Protein AF-A0A2V6BEW3-F1 (afdb_monomer)

Mean predicted aligned error: 4.97 Å

Sequence (212 aa):
MRFLVGSNGGNATLINKGGTVSGAAGGVTVFDGGTEGVFTTSVANATLVARGGLNGGLGGVISFLGRTHTGGEARVKLFANGTMLIDEHHPPGVTVGSIEGDGIIVLGANNLTVGGNKMSTTFSGVIKDGPNGPGGSLTKVGNKMLTLTSANTYSGGTTIKRGALFIANTSGSATGPGPVLISNSALEGNGTIAGAVTVENGLIIPFDTEGS

Foldseek 3Di:
DEDEFQEELAQEEAEWAWAAEAAAHIAEYEYENDADDPTEYEPAAYEYEWEQYHHNTAIYEYEYAHEHYEPHLYEYEAEDQGEYEQQRYDPPAYEYNAYEYAYEYEHAQYEYEYNNNVDEYEYAHEYEYDPSHANYEYEYDYAHEYEQAYAYARAHEYEYAHHEYEYNHAPHASGHLYEYEYHHYEYYYDHDHNYHYDYPDYDYDYDDPPDD

Solvent-accessible surface area (backbone atoms only — not comparable to full-atom values): 9272 Å² total; per-residue (Å²): 90,77,42,48,60,61,38,69,41,45,77,40,77,48,76,18,48,26,7,75,39,63,74,31,68,29,35,48,38,38,43,31,19,44,90,82,76,96,42,51,20,28,32,32,52,13,39,40,34,16,29,34,33,36,72,67,15,34,23,1,33,40,36,40,33,34,32,48,42,40,22,45,41,12,38,39,37,24,28,57,66,1,28,40,39,31,32,68,37,40,80,82,29,42,36,29,3,36,58,29,42,46,10,36,38,30,23,0,57,18,36,42,33,33,19,64,51,68,52,68,35,53,30,52,24,39,43,25,40,29,97,69,32,69,44,8,25,41,34,37,34,37,73,31,39,42,34,29,49,24,57,22,60,16,53,17,38,29,37,32,56,23,25,34,43,33,29,59,8,75,90,36,23,32,52,7,65,17,42,34,41,30,33,62,18,38,40,34,50,77,33,38,68,65,25,61,78,46,75,81,38,64,46,76,48,82,64,76,79,89,84,123

Secondary structure (DSSP, 8-state):
-EE-TT-B-TT-EEEEPPPSSTTPPPPEEEEE--SSSS--EE-TT-EEEEPPPSTTPPPPEEEEEBS-EE-TT-EEEE-TT-EEE-TTBPTT-EEESEEEES-EEE-TT-EEEE-TTS--EEE-SEEE-BTTBS--EEEE-SSSEEEE-S--B--S-EEE-SSEEEE--SSSBTT-SS-EEEEEEEEEESSB--SPEEEEEEEEE----TT-

pLDDT: mean 91.61, std 10.93, range [43.69, 98.88]

Radius of gyration: 16.76 Å; Cα contacts (8 Å, |Δi|>4): 792; chains: 1; bounding box: 54×33×44 Å

Structure (mmCIF, N/CA/C/O backbone):
data_AF-A0A2V6BEW3-F1
#
_entry.id   AF-A0A2V6BEW3-F1
#
loop_
_atom_site.group_PDB
_atom_site.id
_atom_site.type_symbol
_atom_site.label_atom_id
_atom_site.label_alt_id
_atom_site.label_comp_id
_atom_site.label_asym_id
_atom_site.label_entity_id
_atom_site.label_seq_id
_atom_site.pdbx_PDB_ins_code
_atom_site.Cartn_x
_atom_site.Cartn_y
_atom_site.Cartn_z
_atom_site.occupancy
_atom_site.B_iso_or_equiv
_atom_site.auth_seq_id
_atom_site.auth_comp_id
_atom_site.auth_asym_id
_atom_site.auth_atom_id
_atom_site.pdbx_PDB_model_num
ATOM 1 N N . MET A 1 1 ? 12.205 2.496 -15.662 1.00 84.62 1 MET A N 1
ATOM 2 C CA . MET A 1 1 ? 12.357 3.940 -15.375 1.00 84.62 1 MET A CA 1
ATOM 3 C C . MET A 1 1 ? 12.831 4.102 -13.937 1.00 84.62 1 MET A C 1
ATOM 5 O O . MET A 1 1 ? 12.386 3.334 -13.095 1.00 84.62 1 MET A O 1
ATOM 9 N N . ARG A 1 2 ? 13.730 5.046 -13.639 1.00 85.19 2 ARG A N 1
ATOM 10 C CA . ARG A 1 2 ? 14.189 5.306 -12.264 1.00 85.19 2 ARG A CA 1
ATOM 11 C C . ARG A 1 2 ? 14.117 6.798 -11.966 1.00 85.19 2 ARG A C 1
ATOM 13 O O . ARG A 1 2 ? 14.663 7.597 -12.718 1.00 85.19 2 ARG A O 1
ATOM 20 N N . PHE A 1 3 ? 13.433 7.128 -10.884 1.00 78.56 3 PHE A N 1
ATOM 21 C CA . PHE A 1 3 ? 13.337 8.448 -10.284 1.00 78.56 3 PHE A CA 1
ATOM 22 C C . PHE A 1 3 ? 14.327 8.496 -9.120 1.00 78.56 3 PHE A C 1
ATOM 24 O O . PHE A 1 3 ? 14.252 7.667 -8.213 1.00 78.56 3 PHE A O 1
ATOM 31 N N . LEU A 1 4 ? 15.294 9.408 -9.204 1.00 79.06 4 LEU A N 1
ATOM 32 C CA . LEU A 1 4 ? 16.360 9.578 -8.215 1.00 79.06 4 LEU A CA 1
ATOM 33 C C . LEU A 1 4 ? 15.966 10.618 -7.158 1.00 79.06 4 LEU A C 1
ATOM 35 O O . LEU A 1 4 ? 14.954 11.309 -7.289 1.00 79.06 4 LEU A O 1
ATOM 39 N N . VAL A 1 5 ? 16.809 10.745 -6.141 1.00 69.44 5 VAL A N 1
ATOM 40 C CA . VAL A 1 5 ? 16.686 11.706 -5.043 1.00 69.44 5 VAL A CA 1
ATOM 41 C C . VAL A 1 5 ? 16.311 13.107 -5.547 1.00 69.44 5 VAL A C 1
ATOM 43 O O . VAL A 1 5 ? 16.959 13.654 -6.439 1.00 69.44 5 VAL A O 1
ATOM 46 N N . GLY A 1 6 ? 15.246 13.679 -4.976 1.00 60.16 6 GLY A N 1
ATOM 47 C CA . GLY A 1 6 ? 14.749 15.021 -5.309 1.00 60.16 6 GLY A CA 1
ATOM 48 C C . GLY A 1 6 ? 13.877 15.109 -6.569 1.00 60.16 6 GLY A C 1
ATOM 49 O O . GLY A 1 6 ? 13.435 16.200 -6.927 1.00 60.16 6 GLY A O 1
ATOM 50 N N . SER A 1 7 ? 13.595 13.989 -7.241 1.00 67.44 7 SER A N 1
ATOM 51 C CA . SER A 1 7 ? 12.668 13.964 -8.379 1.00 67.44 7 SER A CA 1
ATOM 52 C C . SER A 1 7 ? 11.200 13.872 -7.947 1.00 67.44 7 SER A C 1
ATOM 54 O O . SER A 1 7 ? 10.871 13.395 -6.855 1.00 67.44 7 SER A O 1
ATOM 56 N N . ASN A 1 8 ? 10.307 14.345 -8.826 1.00 71.44 8 ASN A N 1
ATOM 57 C CA . ASN A 1 8 ? 8.864 14.240 -8.646 1.00 71.44 8 ASN A CA 1
ATOM 58 C C . ASN A 1 8 ? 8.201 13.426 -9.771 1.00 71.44 8 ASN A C 1
ATOM 60 O O . ASN A 1 8 ? 8.587 13.510 -10.935 1.00 71.44 8 ASN A O 1
ATOM 64 N N . GLY A 1 9 ? 7.183 12.637 -9.422 1.00 66.81 9 GLY A N 1
ATOM 65 C CA . GLY A 1 9 ? 6.297 11.989 -10.398 1.00 66.81 9 GLY A CA 1
ATOM 66 C C . GLY A 1 9 ? 5.308 12.965 -11.052 1.00 66.81 9 GLY A C 1
ATOM 67 O O . GLY A 1 9 ? 4.656 12.623 -12.039 1.00 66.81 9 GLY A O 1
ATOM 68 N N . GLY A 1 10 ? 5.186 14.182 -10.509 1.00 82.75 10 GLY A N 1
ATOM 69 C CA . GLY A 1 10 ? 4.245 15.205 -10.962 1.00 82.75 10 GLY A CA 1
ATOM 70 C C . GLY A 1 10 ? 2.804 14.688 -11.025 1.00 82.75 10 GLY A C 1
ATOM 71 O O . GLY A 1 10 ? 2.336 14.001 -10.121 1.00 82.75 10 GLY A O 1
ATOM 72 N N . ASN A 1 11 ? 2.112 15.001 -12.121 1.00 86.88 11 ASN A N 1
ATOM 73 C CA . ASN A 1 11 ? 0.786 14.460 -12.451 1.00 86.88 11 ASN A CA 1
ATOM 74 C C . ASN A 1 11 ? 0.880 13.351 -13.521 1.00 86.88 11 ASN A C 1
ATOM 76 O O . ASN A 1 11 ? -0.056 13.144 -14.294 1.00 86.88 11 ASN A O 1
ATOM 80 N N . ALA A 1 12 ? 2.038 12.693 -13.650 1.00 89.56 12 ALA A N 1
ATOM 81 C CA . ALA A 1 12 ? 2.281 11.745 -14.731 1.00 89.56 12 ALA A CA 1
ATOM 82 C C . ALA A 1 12 ? 1.428 10.477 -14.593 1.00 89.56 12 ALA A C 1
ATOM 84 O O . ALA A 1 12 ? 1.019 10.082 -13.503 1.00 89.56 12 ALA A O 1
ATOM 85 N N . THR A 1 13 ? 1.212 9.789 -15.714 1.00 94.00 13 THR A N 1
ATOM 86 C CA . THR A 1 13 ? 0.726 8.405 -15.712 1.00 94.00 13 THR A CA 1
ATOM 87 C C . THR A 1 13 ? 1.875 7.482 -16.090 1.00 94.00 13 THR A C 1
ATOM 89 O O . THR A 1 13 ? 2.391 7.553 -17.204 1.00 94.00 13 THR A O 1
ATOM 92 N N . LEU A 1 14 ? 2.278 6.615 -15.165 1.00 93.50 14 LEU A N 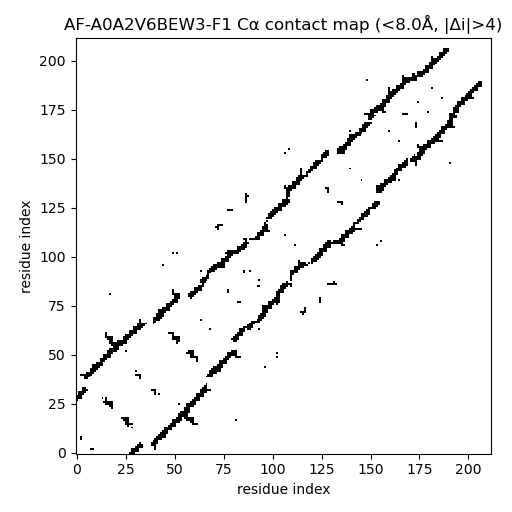1
ATOM 93 C CA . LEU A 1 14 ? 3.390 5.683 -15.332 1.00 93.50 14 LEU A CA 1
ATOM 94 C C . LEU A 1 14 ? 2.839 4.261 -15.403 1.00 93.50 14 LEU A C 1
ATOM 96 O O . LEU A 1 14 ? 2.236 3.784 -14.445 1.00 93.50 14 LEU A O 1
ATOM 100 N N . ILE A 1 15 ? 3.032 3.588 -16.540 1.00 96.81 15 ILE A N 1
ATOM 101 C CA . ILE A 1 15 ? 2.486 2.248 -16.786 1.00 96.81 15 ILE A CA 1
ATOM 102 C C . ILE A 1 15 ? 3.616 1.242 -16.970 1.00 96.81 15 ILE A C 1
ATOM 104 O O . ILE A 1 15 ? 4.298 1.226 -17.993 1.00 96.81 15 ILE A O 1
ATOM 108 N N . ASN A 1 16 ? 3.725 0.332 -16.012 1.00 97.62 16 ASN A N 1
ATOM 109 C CA . ASN A 1 16 ? 4.572 -0.843 -16.073 1.00 97.62 16 ASN A CA 1
ATOM 110 C C . ASN A 1 16 ? 3.766 -2.017 -16.624 1.00 97.62 16 ASN A C 1
ATOM 112 O O . ASN A 1 16 ? 2.881 -2.556 -15.958 1.00 97.62 16 ASN A O 1
ATOM 116 N N . LYS A 1 17 ? 4.043 -2.388 -17.876 1.00 97.62 17 LYS A N 1
ATOM 117 C CA . LYS A 1 17 ? 3.445 -3.566 -18.519 1.00 97.62 17 LYS A CA 1
ATOM 118 C C . LYS A 1 17 ? 4.073 -4.841 -17.955 1.00 97.62 17 LYS A C 1
ATOM 120 O O . LYS A 1 17 ? 5.266 -4.837 -17.684 1.00 97.62 17 LYS A O 1
ATOM 125 N N . GLY A 1 18 ? 3.309 -5.918 -17.817 1.00 97.38 18 GLY A N 1
ATOM 126 C CA . GLY A 1 18 ? 3.898 -7.232 -17.573 1.00 97.38 18 GLY A CA 1
ATOM 127 C C . GLY A 1 18 ? 4.576 -7.799 -18.824 1.00 97.38 18 GLY A C 1
ATOM 128 O O . GLY A 1 18 ? 4.340 -7.326 -19.941 1.00 97.38 18 GLY A O 1
ATOM 129 N N . GLY A 1 19 ? 5.417 -8.813 -18.632 1.00 97.56 19 GLY A N 1
ATOM 130 C CA . GLY A 1 19 ? 5.998 -9.601 -19.714 1.00 97.56 19 GLY A CA 1
ATOM 131 C C . GLY A 1 19 ? 4.914 -10.355 -20.486 1.00 97.56 19 GLY A C 1
ATOM 132 O O . GLY A 1 19 ? 3.904 -10.761 -19.915 1.00 97.56 19 GLY A O 1
ATOM 133 N N . THR A 1 20 ? 5.091 -10.523 -21.795 1.00 96.88 20 THR A N 1
ATOM 134 C CA . THR A 1 20 ? 4.058 -11.087 -22.688 1.00 96.88 20 THR A CA 1
ATOM 135 C C . THR A 1 20 ? 4.237 -12.574 -23.000 1.00 96.88 20 THR A C 1
ATOM 137 O O . THR A 1 20 ? 3.343 -13.191 -23.588 1.00 96.88 20 THR A O 1
ATOM 140 N N . VAL A 1 21 ? 5.381 -13.145 -22.620 1.00 95.25 21 VAL A N 1
ATOM 141 C CA . VAL A 1 21 ? 5.748 -14.552 -22.818 1.00 95.25 21 VAL A CA 1
ATOM 142 C C . VAL A 1 21 ? 6.320 -15.132 -21.528 1.00 95.25 21 VAL A C 1
ATOM 144 O O . VAL A 1 21 ? 6.745 -14.386 -20.642 1.00 95.25 21 VAL A O 1
ATOM 147 N N . SER A 1 22 ? 6.354 -16.459 -21.437 1.00 96.44 22 SER A N 1
ATOM 148 C CA . SER A 1 22 ? 6.833 -17.177 -20.254 1.00 96.44 22 SER A CA 1
ATOM 149 C C . SER A 1 22 ? 8.231 -16.720 -19.843 1.00 96.44 22 SER A C 1
ATOM 151 O O . SER A 1 22 ? 9.155 -16.721 -20.655 1.00 96.44 22 SER A O 1
ATOM 153 N N . GLY A 1 23 ? 8.378 -16.315 -18.580 1.00 93.00 23 GLY A N 1
ATOM 154 C CA . GLY A 1 23 ? 9.651 -15.855 -18.019 1.00 93.00 23 GLY A CA 1
ATOM 155 C C . GLY A 1 23 ? 10.096 -14.454 -18.455 1.00 93.00 23 GLY A C 1
ATOM 156 O O . GLY A 1 23 ? 11.108 -13.969 -17.953 1.00 93.00 23 GLY A O 1
ATOM 157 N N . ALA A 1 24 ? 9.361 -13.766 -19.338 1.00 96.81 24 ALA A N 1
ATOM 158 C CA . ALA A 1 24 ? 9.690 -12.388 -19.687 1.00 96.81 24 ALA A CA 1
ATOM 159 C C . ALA A 1 24 ? 9.481 -11.454 -18.490 1.00 96.81 24 ALA A C 1
ATOM 161 O O . ALA A 1 24 ? 8.462 -11.521 -17.796 1.00 96.81 24 ALA A O 1
ATOM 162 N N . ALA A 1 25 ? 10.434 -10.545 -18.287 1.00 96.12 25 ALA A N 1
ATOM 163 C CA . ALA A 1 25 ? 10.331 -9.508 -17.273 1.00 96.12 25 ALA A CA 1
ATOM 164 C C . ALA A 1 25 ? 9.223 -8.496 -17.611 1.00 96.12 25 ALA A C 1
ATOM 166 O O . ALA A 1 25 ? 8.992 -8.164 -18.777 1.00 96.12 25 ALA A O 1
ATOM 167 N N . GLY A 1 26 ? 8.562 -7.982 -16.573 1.00 97.12 26 GLY A N 1
ATOM 168 C CA . GLY A 1 26 ? 7.715 -6.801 -16.679 1.00 97.12 26 GLY A CA 1
ATOM 169 C C . GLY A 1 26 ? 8.531 -5.508 -16.650 1.00 97.12 26 GLY A C 1
ATOM 170 O O . GLY A 1 26 ? 9.702 -5.477 -16.272 1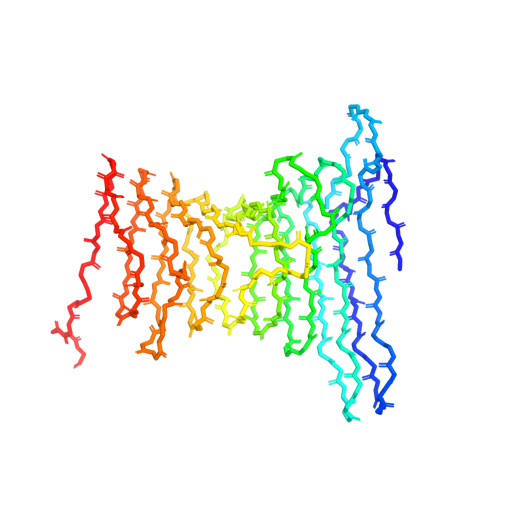.00 97.12 26 GLY A O 1
ATOM 171 N N . GLY A 1 27 ? 7.893 -4.409 -17.037 1.00 97.56 27 GLY A N 1
ATOM 172 C CA . GLY A 1 27 ? 8.428 -3.067 -16.864 1.00 97.56 27 GLY A CA 1
ATOM 173 C C . GLY A 1 27 ? 8.584 -2.729 -15.385 1.00 97.56 27 GLY A C 1
ATOM 174 O O . GLY A 1 27 ? 7.763 -3.118 -14.556 1.00 97.56 27 GLY A O 1
ATOM 175 N N . VAL A 1 28 ? 9.630 -1.976 -15.060 1.00 96.69 28 VAL A N 1
ATOM 176 C CA . VAL A 1 28 ? 9.933 -1.579 -13.685 1.00 96.69 28 VAL A CA 1
ATOM 177 C C . VAL A 1 28 ? 10.037 -0.063 -13.601 1.00 96.69 28 VAL A C 1
ATOM 179 O O . VAL A 1 28 ? 10.769 0.562 -14.379 1.00 96.69 28 VAL A O 1
ATOM 182 N N . THR A 1 29 ? 9.347 0.518 -12.624 1.00 93.44 29 THR A N 1
ATOM 183 C CA . THR A 1 29 ? 9.564 1.897 -12.178 1.00 93.44 29 THR A CA 1
ATOM 184 C C . THR A 1 29 ? 10.083 1.872 -10.757 1.00 93.44 29 THR A C 1
ATOM 186 O O . THR A 1 29 ? 9.471 1.256 -9.892 1.00 93.44 29 THR A O 1
ATOM 189 N N . VAL A 1 30 ? 11.193 2.564 -10.531 1.00 91.25 30 VAL A N 1
ATOM 190 C CA . VAL A 1 30 ? 11.836 2.687 -9.226 1.00 91.25 30 VAL A CA 1
ATOM 191 C C . VAL A 1 30 ? 11.765 4.135 -8.763 1.00 91.25 30 VAL A C 1
ATOM 193 O O . VAL A 1 30 ? 12.168 5.028 -9.509 1.00 91.25 30 VAL A O 1
ATOM 196 N N . PHE A 1 31 ? 11.305 4.345 -7.535 1.00 87.75 31 PHE A N 1
ATOM 197 C CA . PHE A 1 31 ? 11.438 5.585 -6.781 1.00 87.75 31 PHE A CA 1
ATOM 198 C C . PHE A 1 31 ? 12.483 5.364 -5.692 1.00 87.75 31 PHE A C 1
ATOM 200 O O . PHE A 1 31 ? 12.264 4.607 -4.747 1.00 87.75 31 PHE A O 1
ATOM 207 N N . ASP A 1 32 ? 13.638 5.999 -5.858 1.00 86.25 32 ASP A N 1
ATOM 208 C CA . ASP A 1 32 ? 14.791 5.840 -4.980 1.00 86.25 32 ASP A CA 1
ATOM 209 C C . ASP A 1 32 ? 15.004 7.112 -4.159 1.00 86.25 32 ASP A C 1
ATOM 211 O O . ASP A 1 32 ? 15.184 8.200 -4.711 1.00 86.25 32 ASP A O 1
ATOM 215 N N . GLY A 1 33 ? 14.926 6.970 -2.838 1.00 76.81 33 GLY A N 1
ATOM 216 C CA . GLY A 1 33 ? 15.108 8.051 -1.873 1.00 76.81 33 GLY A CA 1
ATOM 217 C C . GLY A 1 33 ? 16.547 8.185 -1.370 1.00 76.81 33 GLY A C 1
ATOM 218 O O . GLY A 1 33 ? 16.843 9.065 -0.569 1.00 76.81 33 GLY A O 1
ATOM 219 N N . GLY A 1 34 ? 17.460 7.341 -1.858 1.00 76.62 34 GLY A N 1
ATOM 220 C CA . GLY A 1 34 ? 18.872 7.359 -1.509 1.00 76.62 34 GLY A CA 1
ATOM 221 C C . GLY A 1 34 ? 19.159 6.842 -0.101 1.00 76.62 34 GLY A C 1
ATOM 222 O O . GLY A 1 34 ? 18.303 6.261 0.575 1.00 76.62 34 GLY A O 1
ATOM 223 N N . THR A 1 35 ? 20.413 7.026 0.319 1.00 70.25 35 THR A N 1
ATOM 224 C CA . THR A 1 35 ? 20.936 6.480 1.571 1.00 70.25 35 THR A CA 1
ATOM 225 C C . THR A 1 35 ? 20.899 7.467 2.733 1.00 70.25 35 THR A C 1
ATOM 227 O O . THR A 1 35 ? 20.603 6.980 3.811 1.00 70.25 35 THR A O 1
ATOM 230 N N . GLU A 1 36 ? 21.084 8.788 2.566 1.00 61.25 36 GLU A N 1
ATOM 231 C CA . GLU A 1 36 ? 20.909 9.823 3.620 1.00 61.25 36 GLU A CA 1
ATOM 232 C C . GLU A 1 36 ? 20.676 11.243 3.038 1.00 61.25 36 GLU A C 1
ATOM 234 O O . GLU A 1 36 ? 21.244 11.579 1.999 1.00 61.25 36 GLU A O 1
ATOM 239 N N . GLY A 1 37 ? 19.869 12.091 3.707 1.00 57.59 37 GLY A N 1
ATOM 240 C CA . GLY A 1 37 ? 19.652 13.514 3.362 1.00 57.59 37 GLY A CA 1
ATOM 241 C C . GLY A 1 37 ? 18.182 13.990 3.356 1.00 57.59 37 GLY A C 1
ATOM 242 O O . GLY A 1 37 ? 17.260 13.187 3.305 1.00 57.59 37 GLY A O 1
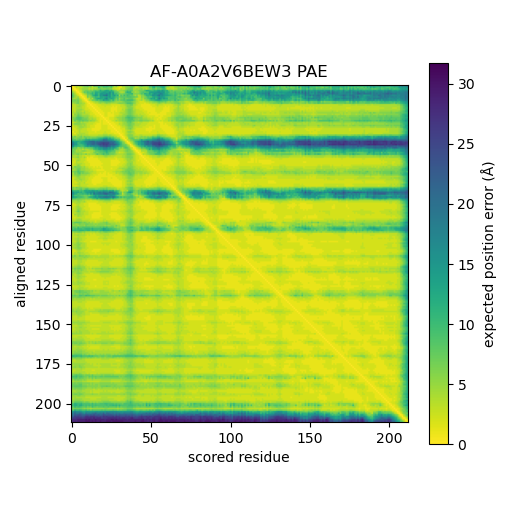ATOM 243 N N . VAL A 1 38 ? 17.956 15.316 3.392 1.00 56.41 38 VAL A N 1
ATOM 244 C CA . VAL A 1 38 ? 16.630 16.006 3.451 1.00 56.41 38 VAL A CA 1
ATOM 245 C C . VAL A 1 38 ? 15.896 16.023 2.091 1.00 56.41 38 VAL A C 1
ATOM 247 O O . VAL A 1 38 ? 14.920 16.742 1.894 1.00 56.41 38 VAL A O 1
ATOM 250 N N . PHE A 1 39 ? 16.352 15.249 1.108 1.00 58.59 39 PHE A N 1
ATOM 251 C CA . PHE A 1 39 ? 15.740 15.227 -0.217 1.00 58.59 39 PHE A CA 1
ATOM 252 C C . PHE A 1 39 ? 14.792 14.036 -0.340 1.00 58.59 39 PHE A C 1
ATOM 254 O O . PHE A 1 39 ? 15.212 12.905 -0.554 1.00 58.59 39 PHE A O 1
ATOM 261 N N . THR A 1 40 ? 13.494 14.304 -0.223 1.00 65.00 40 THR A N 1
ATOM 262 C CA . THR A 1 40 ? 12.454 13.293 -0.437 1.00 65.00 40 THR A CA 1
ATOM 263 C C . THR A 1 40 ? 12.209 13.092 -1.928 1.00 65.00 40 THR A C 1
ATOM 265 O O . THR A 1 40 ? 12.001 14.071 -2.650 1.00 65.00 40 THR A O 1
ATOM 268 N N . THR A 1 41 ? 12.135 11.847 -2.389 1.00 74.31 41 THR A N 1
ATOM 269 C CA . THR A 1 41 ? 11.548 11.547 -3.701 1.00 74.31 41 THR A CA 1
ATOM 270 C C . THR A 1 41 ? 10.029 11.517 -3.532 1.00 74.31 41 THR A C 1
ATOM 272 O O . THR A 1 41 ? 9.508 10.854 -2.630 1.00 74.31 41 THR A O 1
ATOM 275 N N . SER A 1 42 ? 9.302 12.289 -4.348 1.00 81.25 42 SER A N 1
ATOM 276 C CA . SER A 1 42 ? 7.840 12.355 -4.259 1.00 81.25 42 SER A CA 1
ATOM 277 C C . SER A 1 42 ? 7.175 11.797 -5.503 1.00 81.25 42 SER A C 1
ATOM 279 O O . SER A 1 42 ? 7.513 12.169 -6.621 1.00 81.25 42 SER A O 1
ATOM 281 N N . VAL A 1 43 ? 6.154 10.961 -5.338 1.00 81.38 43 VAL A N 1
ATOM 282 C CA . VAL A 1 43 ? 5.317 10.549 -6.479 1.00 81.38 43 VAL A CA 1
ATOM 283 C C . VAL A 1 43 ? 4.202 11.570 -6.766 1.00 81.38 43 VAL A C 1
ATOM 285 O O . VAL A 1 43 ? 3.477 11.437 -7.750 1.00 81.38 43 VAL A O 1
ATOM 288 N N . ALA A 1 44 ? 4.114 12.636 -5.958 1.00 86.31 44 ALA A N 1
ATOM 289 C CA . ALA A 1 44 ? 3.174 13.745 -6.104 1.00 86.31 44 ALA A CA 1
ATOM 290 C C . ALA A 1 44 ? 1.729 13.262 -6.336 1.00 86.31 44 ALA A C 1
ATOM 292 O O . ALA A 1 44 ? 1.179 12.609 -5.458 1.00 86.31 44 ALA A O 1
ATOM 293 N N . ASN A 1 45 ? 1.111 13.556 -7.483 1.00 90.12 45 ASN A N 1
ATOM 294 C CA . ASN A 1 45 ? -0.265 13.148 -7.801 1.00 90.12 45 ASN A CA 1
ATOM 295 C C . ASN A 1 45 ? -0.309 12.124 -8.946 1.00 90.12 45 ASN A C 1
ATOM 297 O O . ASN A 1 45 ? -1.323 11.991 -9.634 1.00 90.12 45 ASN A O 1
ATOM 301 N N . ALA A 1 46 ? 0.805 11.441 -9.214 1.00 92.75 46 ALA A N 1
ATOM 302 C CA . ALA A 1 46 ? 0.908 10.555 -10.360 1.00 92.75 46 ALA A CA 1
ATOM 303 C C . ALA A 1 46 ? -0.078 9.381 -10.265 1.00 92.75 46 ALA A C 1
ATOM 305 O O . ALA A 1 46 ? -0.418 8.893 -9.185 1.00 92.75 46 ALA A O 1
ATOM 306 N N . THR A 1 47 ? -0.494 8.871 -11.420 1.00 95.56 47 THR A N 1
ATOM 307 C CA . THR A 1 47 ? -1.155 7.567 -11.509 1.00 95.56 47 THR A CA 1
ATOM 308 C C . THR A 1 47 ? -0.111 6.513 -11.845 1.00 95.56 47 THR A C 1
ATOM 310 O O . THR A 1 47 ? 0.468 6.525 -12.932 1.00 95.56 47 THR A O 1
ATOM 313 N N . LEU A 1 48 ? 0.130 5.589 -10.919 1.00 96.44 48 LEU A N 1
ATOM 314 C CA . LEU A 1 48 ? 1.057 4.479 -11.102 1.00 96.44 48 LEU A CA 1
ATOM 315 C C . LEU A 1 48 ? 0.274 3.213 -11.421 1.00 96.44 48 LEU A C 1
ATOM 317 O O . LEU A 1 48 ? -0.619 2.833 -10.670 1.00 96.44 48 LEU A O 1
ATOM 321 N N . VAL A 1 49 ? 0.614 2.544 -12.517 1.00 98.44 49 VAL A N 1
ATOM 322 C CA . VAL A 1 49 ? -0.059 1.320 -12.952 1.00 98.44 49 VAL A CA 1
ATOM 323 C C . VAL A 1 49 ? 0.956 0.202 -13.120 1.00 98.44 49 VAL A C 1
ATOM 325 O O . VAL A 1 49 ? 1.841 0.302 -13.966 1.00 98.44 49 VAL A O 1
ATOM 328 N N . ALA A 1 50 ? 0.790 -0.892 -12.382 1.00 98.62 50 ALA A N 1
ATOM 329 C CA . ALA A 1 50 ? 1.511 -2.141 -12.605 1.00 98.62 50 ALA A CA 1
ATOM 330 C C . ALA A 1 50 ? 0.541 -3.200 -13.133 1.00 98.62 50 ALA A C 1
ATOM 332 O O . ALA A 1 50 ? -0.403 -3.591 -12.448 1.00 98.62 50 ALA A O 1
ATOM 333 N N . ARG A 1 51 ? 0.751 -3.645 -14.372 1.00 98.56 51 ARG A N 1
ATOM 334 C CA . ARG A 1 51 ? -0.083 -4.667 -15.015 1.00 98.56 51 ARG A CA 1
ATOM 335 C C . ARG A 1 51 ? 0.516 -6.051 -14.830 1.00 98.56 51 ARG A C 1
ATOM 337 O O . ARG A 1 51 ? 1.736 -6.191 -14.871 1.00 98.56 51 ARG A O 1
ATOM 344 N N . GLY A 1 52 ? -0.336 -7.061 -14.729 1.00 98.12 52 GLY A N 1
ATOM 345 C CA . GLY A 1 52 ? 0.108 -8.445 -14.770 1.00 98.12 52 GLY A CA 1
ATOM 346 C C . GLY A 1 52 ? 0.748 -8.822 -16.107 1.00 98.12 52 GLY A C 1
ATOM 347 O O . GLY A 1 52 ? 0.508 -8.181 -17.136 1.00 98.12 52 GLY A O 1
ATOM 348 N N . GLY A 1 53 ? 1.590 -9.849 -16.069 1.00 97.56 53 GLY A N 1
ATOM 349 C CA . GLY A 1 53 ? 2.132 -10.509 -17.248 1.00 97.56 53 GLY A CA 1
ATOM 350 C C . GLY A 1 53 ? 1.124 -11.461 -17.887 1.00 97.56 53 GLY A C 1
ATOM 351 O O . GLY A 1 53 ? 0.121 -11.842 -17.285 1.00 97.56 53 GLY A O 1
ATOM 352 N N . LEU A 1 54 ? 1.403 -11.839 -19.129 1.00 96.69 54 LEU A N 1
ATOM 353 C CA . LEU A 1 54 ? 0.632 -12.804 -19.910 1.00 96.69 54 LEU A CA 1
ATOM 354 C C . LEU A 1 54 ? 1.481 -14.051 -20.156 1.00 96.69 54 LEU A C 1
ATOM 356 O O . LEU A 1 54 ? 2.706 -13.966 -20.213 1.00 96.69 54 LEU A O 1
ATOM 360 N N . ASN A 1 55 ? 0.833 -15.204 -20.337 1.00 95.31 55 ASN A N 1
ATOM 361 C CA . ASN A 1 55 ? 1.486 -16.457 -20.743 1.00 95.31 55 ASN A CA 1
ATOM 362 C C . ASN A 1 55 ? 2.679 -16.866 -19.855 1.00 95.31 55 ASN A C 1
ATOM 364 O O . ASN A 1 55 ? 3.699 -17.323 -20.363 1.00 95.31 55 ASN A O 1
ATOM 368 N N . GLY A 1 56 ? 2.578 -16.661 -18.537 1.00 93.81 56 GLY A N 1
ATOM 369 C CA . GLY A 1 56 ? 3.665 -16.943 -17.589 1.00 93.81 56 GLY A CA 1
ATOM 370 C C . GLY A 1 56 ? 4.733 -15.844 -17.485 1.00 93.81 56 GLY A C 1
ATOM 371 O O . GLY A 1 56 ? 5.781 -16.066 -16.882 1.00 93.81 56 GLY A O 1
ATOM 372 N N . GLY A 1 57 ? 4.504 -14.671 -18.077 1.00 97.44 57 GLY A N 1
ATOM 373 C CA . GLY A 1 57 ? 5.347 -13.492 -17.890 1.00 97.44 57 GLY A CA 1
ATOM 374 C C . GLY A 1 57 ? 5.211 -12.878 -16.493 1.00 97.44 57 GLY A C 1
ATOM 375 O O . GLY A 1 57 ? 4.167 -12.973 -15.837 1.00 97.44 57 GLY A O 1
ATOM 376 N N . LEU A 1 58 ? 6.268 -12.205 -16.042 1.00 97.94 58 LEU A N 1
ATOM 377 C CA . LEU A 1 58 ? 6.270 -11.470 -14.778 1.00 97.94 58 LEU A CA 1
ATOM 378 C C . LEU A 1 58 ? 5.416 -10.200 -14.885 1.00 97.94 58 LEU A C 1
ATOM 380 O O . LEU A 1 58 ? 5.322 -9.584 -15.948 1.00 97.94 58 LEU A O 1
ATOM 384 N N . GLY A 1 59 ? 4.801 -9.788 -13.778 1.00 98.19 59 GLY A N 1
ATOM 385 C CA . GLY A 1 59 ? 4.071 -8.526 -13.710 1.00 98.19 59 GLY A CA 1
ATOM 386 C C . GLY A 1 59 ? 4.995 -7.310 -13.772 1.00 98.19 59 GLY A C 1
ATOM 387 O O . GLY A 1 59 ? 6.195 -7.393 -13.514 1.00 98.19 59 GLY A O 1
ATOM 388 N N . GLY A 1 60 ? 4.423 -6.159 -14.111 1.00 98.44 60 GLY A N 1
ATOM 389 C CA . GLY A 1 60 ? 5.087 -4.876 -13.932 1.00 98.44 60 GLY A CA 1
ATOM 390 C C . GLY A 1 60 ? 5.341 -4.592 -12.450 1.00 98.44 60 GLY A C 1
ATOM 391 O O . GLY A 1 60 ? 4.590 -5.052 -11.589 1.00 98.44 60 GLY A O 1
ATOM 392 N N . VAL A 1 61 ? 6.383 -3.818 -12.152 1.00 98.12 61 VAL A N 1
ATOM 393 C CA . VAL A 1 61 ? 6.814 -3.541 -10.775 1.00 98.12 61 VAL A CA 1
ATOM 394 C C . VAL A 1 61 ? 6.920 -2.045 -10.524 1.00 98.12 61 VAL A C 1
ATOM 396 O O . VAL A 1 61 ? 7.558 -1.320 -11.285 1.00 98.12 61 VAL A O 1
ATOM 399 N N . ILE A 1 62 ? 6.314 -1.577 -9.439 1.00 96.12 62 ILE A N 1
ATOM 400 C CA . ILE A 1 62 ? 6.550 -0.253 -8.858 1.00 96.12 62 ILE A CA 1
ATOM 401 C C . ILE A 1 62 ? 7.346 -0.471 -7.574 1.00 96.12 62 ILE A C 1
ATOM 403 O O . ILE A 1 62 ? 6.844 -1.101 -6.651 1.00 96.12 62 ILE A O 1
ATOM 407 N N . SER A 1 63 ? 8.571 0.033 -7.502 1.00 93.44 63 SER A N 1
ATOM 408 C CA . SER A 1 63 ? 9.445 -0.143 -6.341 1.00 93.44 63 SER A CA 1
ATOM 409 C C . SER A 1 63 ? 9.709 1.188 -5.651 1.00 93.44 63 SER A C 1
ATOM 411 O O . SER A 1 63 ? 10.002 2.186 -6.311 1.00 93.44 63 SER A O 1
ATOM 413 N N . PHE A 1 64 ? 9.614 1.175 -4.327 1.00 91.06 64 PHE A N 1
ATOM 414 C CA . PHE A 1 64 ? 10.053 2.237 -3.434 1.00 91.06 64 PHE A CA 1
ATOM 415 C C . PHE A 1 64 ? 11.233 1.717 -2.621 1.00 91.06 64 PHE A C 1
ATOM 417 O O . PHE A 1 64 ? 11.083 0.747 -1.882 1.00 91.06 64 PHE A O 1
ATOM 424 N N . LEU A 1 65 ? 12.395 2.357 -2.750 1.00 86.50 65 LEU A N 1
ATOM 425 C CA . LEU A 1 65 ? 13.628 1.917 -2.092 1.00 86.50 65 LEU A CA 1
ATOM 426 C C . LEU A 1 65 ? 14.414 3.084 -1.489 1.00 86.50 65 LEU A C 1
ATOM 428 O O . LEU A 1 65 ? 14.197 4.243 -1.851 1.00 86.50 65 LEU A O 1
ATOM 432 N N . GLY A 1 66 ? 15.301 2.786 -0.539 1.00 82.81 66 GLY A N 1
ATOM 433 C CA . GLY A 1 66 ? 16.047 3.808 0.204 1.00 82.81 66 GLY A CA 1
ATOM 434 C C . GLY A 1 66 ? 15.238 4.399 1.363 1.00 82.81 66 GLY A C 1
ATOM 435 O O . GLY A 1 66 ? 14.525 3.664 2.047 1.00 82.81 66 GLY A O 1
ATOM 436 N N . ARG A 1 67 ? 15.373 5.707 1.610 1.00 74.38 67 ARG A N 1
ATOM 437 C CA . ARG A 1 67 ? 14.718 6.436 2.716 1.00 74.38 67 ARG A CA 1
ATOM 438 C C . ARG A 1 67 ? 13.716 7.489 2.226 1.00 74.38 67 ARG A C 1
ATOM 440 O O . ARG A 1 67 ? 13.907 8.098 1.185 1.00 74.38 67 ARG A O 1
ATOM 447 N N . THR A 1 68 ? 12.697 7.771 3.041 1.00 62.69 68 THR A N 1
ATOM 448 C CA . THR A 1 68 ? 11.775 8.923 2.920 1.00 62.69 68 THR A CA 1
ATOM 449 C C . THR A 1 68 ? 11.081 9.091 1.560 1.00 62.69 68 THR A C 1
ATOM 451 O O . THR A 1 68 ? 11.487 9.905 0.729 1.00 62.69 68 THR A O 1
ATOM 454 N N . HIS A 1 69 ? 9.941 8.412 1.391 1.00 69.81 69 HIS A N 1
ATOM 455 C CA . HIS A 1 69 ? 9.024 8.640 0.268 1.00 69.81 69 HIS A CA 1
ATOM 456 C C . HIS A 1 69 ? 7.695 9.219 0.721 1.00 69.81 69 HIS A C 1
ATOM 458 O O . HIS A 1 69 ? 6.978 8.632 1.537 1.00 69.81 69 HIS A O 1
ATOM 464 N N . THR A 1 70 ? 7.301 10.322 0.089 1.00 69.25 70 THR A N 1
ATOM 465 C CA . THR A 1 70 ? 5.889 10.690 0.028 1.00 69.25 70 THR A CA 1
ATOM 466 C C . THR A 1 70 ? 5.401 10.369 -1.373 1.00 69.25 70 THR A C 1
ATOM 468 O O . THR A 1 70 ? 5.678 11.060 -2.346 1.00 69.25 70 THR A O 1
ATOM 471 N N . GLY A 1 71 ? 4.600 9.327 -1.513 1.00 63.69 71 GLY A N 1
ATOM 472 C CA . GLY A 1 71 ? 3.788 9.145 -2.710 1.00 63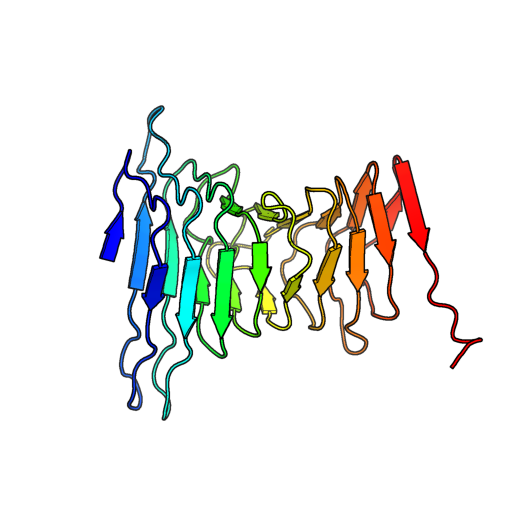.69 71 GLY A CA 1
ATOM 473 C C . GLY A 1 71 ? 2.781 10.275 -2.916 1.00 63.69 71 GLY A C 1
ATOM 474 O O . GLY A 1 71 ? 2.076 10.246 -3.910 1.00 63.69 71 GLY A O 1
ATOM 475 N N . GLY A 1 72 ? 2.709 11.262 -2.013 1.00 82.56 72 GLY A N 1
ATOM 476 C CA . GLY A 1 72 ? 1.788 12.386 -2.099 1.00 82.56 72 GLY A CA 1
ATOM 477 C C . GLY A 1 72 ? 0.348 11.890 -2.154 1.00 82.56 72 GLY A C 1
ATOM 478 O O . GLY A 1 72 ? -0.065 11.050 -1.353 1.00 82.56 72 GLY A O 1
ATOM 479 N N . GLU A 1 73 ? -0.391 12.383 -3.139 1.00 89.88 73 GLU A N 1
ATOM 480 C CA . GLU A 1 73 ? -1.747 11.956 -3.472 1.00 89.88 73 GLU A CA 1
ATOM 481 C C . GLU A 1 73 ? -1.778 10.921 -4.620 1.00 89.88 73 GLU A C 1
ATOM 483 O O . GLU A 1 73 ? -2.838 10.666 -5.198 1.00 89.88 73 GLU A O 1
ATOM 488 N N . ALA A 1 74 ? -0.646 10.276 -4.938 1.00 94.31 74 ALA A N 1
ATOM 489 C CA . ALA A 1 74 ? -0.556 9.323 -6.040 1.00 94.31 74 ALA A CA 1
ATOM 490 C C . ALA A 1 74 ? -1.580 8.186 -5.934 1.00 94.31 74 ALA A C 1
ATOM 492 O O . ALA A 1 74 ? -1.835 7.622 -4.865 1.00 94.31 74 ALA A O 1
ATOM 493 N N . ARG A 1 75 ? -2.133 7.819 -7.088 1.00 96.62 75 ARG A N 1
ATOM 494 C CA . ARG A 1 75 ? -3.089 6.725 -7.244 1.00 96.62 75 ARG A CA 1
ATOM 495 C C . ARG A 1 75 ? -2.360 5.499 -7.775 1.00 96.62 75 ARG A C 1
ATOM 497 O O . ARG A 1 75 ? -1.894 5.505 -8.913 1.00 96.62 75 ARG A O 1
ATOM 504 N N . VAL A 1 76 ? -2.273 4.447 -6.968 1.00 98.06 76 VAL A N 1
ATOM 505 C CA . VAL A 1 76 ? -1.600 3.195 -7.332 1.00 98.06 76 VAL A CA 1
ATOM 506 C C . VAL A 1 76 ? -2.625 2.152 -7.764 1.00 98.06 76 VAL A C 1
ATOM 508 O O . VAL A 1 76 ? -3.556 1.845 -7.023 1.00 98.06 76 VAL A O 1
ATOM 511 N N . LYS A 1 77 ? -2.439 1.598 -8.963 1.00 98.69 77 LYS A N 1
ATOM 512 C CA . LYS A 1 77 ? -3.295 0.576 -9.573 1.00 98.69 77 LYS A CA 1
ATOM 513 C C . LYS A 1 77 ? -2.478 -0.671 -9.866 1.00 98.69 77 LYS A C 1
ATOM 515 O O . LYS A 1 77 ? -1.568 -0.624 -10.697 1.00 98.69 77 LYS A O 1
ATOM 520 N N . LEU A 1 78 ? -2.801 -1.775 -9.211 1.00 98.81 78 LEU A N 1
ATOM 521 C CA . LEU A 1 78 ? -2.067 -3.032 -9.351 1.00 98.81 78 LEU A CA 1
ATOM 522 C C . LEU A 1 78 ? -3.005 -4.097 -9.898 1.00 98.81 78 LEU A C 1
ATOM 524 O O . LEU A 1 78 ? -4.133 -4.203 -9.425 1.00 98.81 78 LEU A O 1
ATOM 528 N N . PHE A 1 79 ? -2.543 -4.868 -10.882 1.00 98.69 79 PHE A N 1
ATOM 529 C CA . PHE A 1 79 ? -3.373 -5.872 -11.542 1.00 98.69 79 PHE A CA 1
ATOM 530 C C . PHE A 1 79 ? -2.698 -7.237 -11.620 1.00 98.69 79 PHE A C 1
ATOM 532 O O . PHE A 1 79 ? -1.555 -7.312 -12.076 1.00 98.69 79 PHE A O 1
ATOM 539 N N . ALA A 1 80 ? -3.416 -8.304 -11.268 1.00 98.44 80 ALA A N 1
ATOM 540 C CA . ALA A 1 80 ? -2.933 -9.690 -11.287 1.00 98.44 80 ALA A CA 1
ATOM 541 C C . ALA A 1 80 ? -1.554 -9.859 -10.601 1.00 98.44 80 ALA A C 1
ATOM 543 O O . ALA A 1 80 ? -1.400 -9.530 -9.434 1.00 98.44 80 ALA A O 1
ATOM 544 N N . ASN A 1 81 ? -0.509 -10.343 -11.286 1.00 98.12 81 ASN A N 1
ATOM 545 C CA . ASN A 1 81 ? 0.840 -10.431 -10.695 1.00 98.12 81 ASN A CA 1
ATOM 546 C C . ASN A 1 81 ? 1.646 -9.110 -10.761 1.00 98.12 81 ASN A C 1
ATOM 548 O O . ASN A 1 81 ? 2.844 -9.099 -10.470 1.00 98.12 81 ASN A O 1
ATOM 552 N N . GLY A 1 82 ? 1.018 -7.991 -11.139 1.00 98.69 82 GLY A N 1
ATOM 553 C CA . GLY A 1 82 ? 1.591 -6.648 -11.039 1.00 98.69 82 GLY A CA 1
ATOM 554 C C . GLY A 1 82 ? 1.805 -6.247 -9.578 1.00 98.69 82 GLY A C 1
ATOM 555 O O . GLY A 1 82 ? 0.916 -6.418 -8.744 1.00 98.69 82 GLY A O 1
ATOM 556 N N . THR A 1 83 ? 2.992 -5.728 -9.266 1.00 98.62 83 THR A N 1
ATOM 557 C CA . THR A 1 83 ? 3.475 -5.636 -7.882 1.00 98.62 83 THR A CA 1
ATOM 558 C C . THR A 1 83 ? 3.913 -4.222 -7.502 1.00 98.62 83 THR A C 1
ATOM 560 O O . THR A 1 83 ? 4.592 -3.543 -8.273 1.00 98.62 83 THR A O 1
ATOM 563 N N . MET A 1 84 ? 3.566 -3.795 -6.287 1.00 97.62 84 MET A N 1
ATOM 564 C CA . MET A 1 84 ? 4.220 -2.697 -5.575 1.00 97.62 84 MET A CA 1
ATOM 565 C C . MET A 1 84 ? 5.141 -3.271 -4.495 1.00 97.62 84 MET A C 1
ATOM 567 O O . MET A 1 84 ? 4.713 -4.095 -3.689 1.00 97.62 84 MET A O 1
ATOM 571 N N . LEU A 1 85 ? 6.394 -2.829 -4.478 1.00 95.44 85 LEU A N 1
ATOM 572 C CA . LEU A 1 85 ? 7.451 -3.346 -3.618 1.00 95.44 85 LEU A CA 1
ATOM 573 C C . LEU A 1 85 ? 7.993 -2.229 -2.717 1.00 95.44 85 LEU A C 1
ATOM 575 O O . LEU A 1 85 ? 8.410 -1.181 -3.211 1.00 95.44 85 LEU A O 1
ATOM 579 N N . ILE A 1 86 ? 7.936 -2.459 -1.405 1.00 92.56 86 ILE A N 1
ATOM 580 C CA . ILE A 1 86 ? 8.348 -1.540 -0.329 1.00 92.56 86 ILE A CA 1
ATOM 581 C C . ILE A 1 86 ? 9.324 -2.243 0.638 1.00 92.56 86 ILE A C 1
ATOM 583 O O . ILE A 1 86 ? 9.833 -1.636 1.569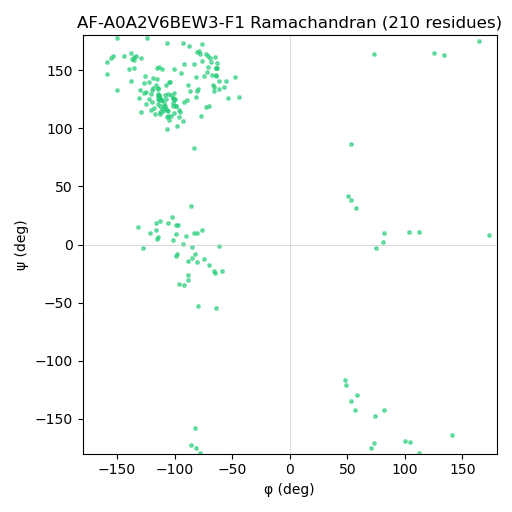 1.00 92.56 86 ILE A O 1
ATOM 587 N N . ASP A 1 87 ? 9.617 -3.526 0.445 1.00 89.75 87 ASP A N 1
ATOM 588 C CA . ASP A 1 87 ? 10.421 -4.341 1.364 1.00 89.75 87 ASP A CA 1
ATOM 589 C C . ASP A 1 87 ? 11.887 -3.899 1.505 1.00 89.75 87 ASP A C 1
ATOM 591 O O . ASP A 1 87 ? 12.498 -4.176 2.532 1.00 89.75 87 ASP A O 1
ATOM 595 N N . GLU A 1 88 ? 12.453 -3.211 0.516 1.00 86.88 88 GLU A N 1
ATOM 596 C CA . GLU A 1 88 ? 13.791 -2.593 0.571 1.00 86.88 88 GLU A CA 1
ATOM 597 C C . GLU A 1 88 ? 13.776 -1.138 1.088 1.00 86.88 88 GLU A C 1
ATOM 599 O O . GLU A 1 88 ? 14.789 -0.429 1.058 1.00 86.88 88 GLU A O 1
ATOM 604 N N . HIS A 1 89 ? 12.626 -0.655 1.558 1.00 86.06 89 HIS A N 1
ATOM 605 C CA . HIS A 1 89 ? 12.508 0.676 2.134 1.00 86.06 89 HIS A CA 1
ATOM 606 C C . HIS A 1 89 ? 12.969 0.700 3.600 1.00 86.06 89 HIS A C 1
ATOM 608 O O . HIS A 1 89 ? 12.742 -0.239 4.362 1.00 86.06 89 HIS A O 1
ATOM 614 N N . HIS A 1 90 ? 13.605 1.798 4.005 1.00 82.31 90 HIS A N 1
ATOM 615 C CA . HIS A 1 90 ? 13.989 2.066 5.391 1.00 82.31 90 HIS A CA 1
ATOM 616 C C . HIS A 1 90 ? 12.888 2.863 6.117 1.00 82.31 90 HIS A C 1
ATOM 618 O O . HIS A 1 90 ? 12.155 3.607 5.473 1.00 82.31 90 HIS A O 1
ATOM 624 N N . PRO A 1 91 ? 12.776 2.806 7.456 1.00 77.81 91 PRO A N 1
ATOM 625 C CA . PRO A 1 91 ? 11.769 3.568 8.203 1.00 77.81 91 PRO A CA 1
ATOM 626 C C . PRO A 1 91 ? 11.681 5.055 7.789 1.00 77.81 91 PRO A C 1
ATOM 628 O O . PRO A 1 91 ? 12.713 5.661 7.485 1.00 77.81 91 PRO A O 1
ATOM 631 N N . PRO A 1 92 ? 10.476 5.668 7.780 1.00 77.50 92 PRO A N 1
ATOM 632 C CA . PRO A 1 92 ? 9.246 5.238 8.469 1.00 77.50 92 PRO A CA 1
ATOM 633 C C . PRO A 1 92 ? 8.208 4.475 7.611 1.00 77.50 92 PRO A C 1
ATOM 635 O O . PRO A 1 92 ? 7.086 4.259 8.069 1.00 77.50 92 PRO A O 1
ATOM 638 N N . GLY A 1 93 ? 8.542 4.082 6.380 1.00 88.56 93 GLY A N 1
ATOM 639 C CA . GLY A 1 93 ? 7.595 3.491 5.422 1.00 88.56 93 GLY A CA 1
ATOM 640 C C . GLY A 1 93 ? 7.169 4.455 4.306 1.00 88.56 93 GLY A C 1
ATOM 641 O O . GLY A 1 93 ? 7.744 5.532 4.149 1.00 88.56 93 GLY A O 1
ATOM 642 N N . VAL A 1 94 ? 6.167 4.068 3.514 1.00 91.75 94 VAL A N 1
ATOM 643 C CA . VAL A 1 94 ? 5.736 4.790 2.301 1.00 91.75 94 VAL A CA 1
ATOM 644 C C . VAL A 1 94 ? 4.309 5.298 2.471 1.00 91.75 94 VAL A C 1
ATOM 646 O O . VAL A 1 94 ? 3.433 4.578 2.940 1.00 91.75 94 VAL A O 1
ATOM 649 N N . THR A 1 95 ? 4.046 6.536 2.056 1.00 92.44 95 THR A N 1
ATOM 650 C CA . THR A 1 95 ? 2.676 7.075 1.948 1.00 92.44 95 THR A CA 1
ATOM 651 C C . THR A 1 95 ? 2.250 7.126 0.489 1.00 92.44 95 THR A C 1
ATOM 653 O O . THR A 1 95 ? 3.057 7.525 -0.332 1.00 92.44 95 THR A O 1
ATOM 656 N N . VAL A 1 96 ? 1.008 6.791 0.146 1.00 94.56 96 VAL A N 1
ATOM 657 C CA . VAL A 1 96 ? 0.407 7.037 -1.178 1.00 94.56 96 VAL A CA 1
ATOM 658 C C . VAL A 1 96 ? -1.007 7.602 -1.026 1.00 94.56 96 VAL A C 1
ATOM 660 O O . VAL A 1 96 ? -1.647 7.464 0.020 1.00 94.56 96 VAL A O 1
ATOM 663 N N . GLY A 1 97 ? -1.525 8.227 -2.082 1.00 96.06 97 GLY A N 1
ATOM 664 C CA . GLY A 1 97 ? -2.879 8.768 -2.101 1.00 96.06 97 GLY A CA 1
ATOM 665 C C . GLY A 1 97 ? -3.938 7.682 -1.975 1.00 96.06 97 GLY A C 1
ATOM 666 O O . GLY A 1 97 ? -4.758 7.740 -1.065 1.00 96.06 97 GLY A O 1
ATOM 667 N N . SER A 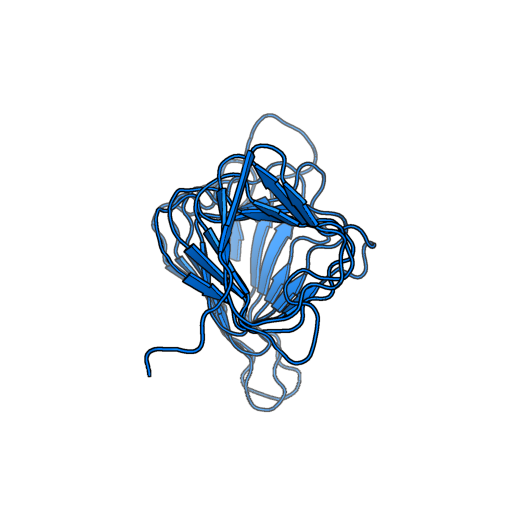1 98 ? -3.901 6.672 -2.842 1.00 97.88 98 SER A N 1
ATOM 668 C CA . SER A 1 98 ? -4.815 5.525 -2.792 1.00 97.88 98 SER A CA 1
ATOM 669 C C . SER A 1 98 ? -4.222 4.281 -3.447 1.00 97.88 98 SER A C 1
ATOM 671 O O . SER A 1 98 ? -3.331 4.382 -4.292 1.00 97.88 98 SER A O 1
ATOM 673 N N . ILE A 1 99 ? -4.779 3.119 -3.104 1.00 98.62 99 ILE A N 1
ATOM 674 C CA . ILE A 1 99 ? -4.475 1.821 -3.715 1.00 98.62 99 ILE A CA 1
ATOM 675 C C . ILE A 1 99 ? -5.761 1.210 -4.274 1.00 98.62 99 ILE A C 1
ATOM 677 O O . ILE A 1 99 ? -6.813 1.318 -3.652 1.00 98.62 99 ILE A O 1
ATOM 681 N N . GLU A 1 100 ? -5.697 0.585 -5.444 1.00 98.75 100 GLU A N 1
ATOM 682 C CA . GLU A 1 100 ? -6.831 -0.131 -6.037 1.00 98.75 100 GLU A CA 1
ATOM 683 C C . GLU A 1 100 ? -6.373 -1.250 -6.983 1.00 98.75 100 GLU A C 1
ATOM 685 O O . GLU A 1 100 ? -5.235 -1.260 -7.464 1.00 98.75 100 GLU A O 1
ATOM 690 N N . GLY A 1 101 ? -7.294 -2.168 -7.276 1.00 98.75 101 GLY A N 1
ATOM 691 C CA . GLY A 1 101 ? -7.060 -3.324 -8.142 1.00 98.75 101 GLY A CA 1
ATOM 692 C C . GLY A 1 101 ? -6.807 -4.617 -7.366 1.00 98.75 101 GLY A C 1
ATOM 693 O O . GLY A 1 101 ? -7.042 -4.683 -6.161 1.00 98.75 101 GLY A O 1
ATOM 694 N N . ASP A 1 102 ? -6.371 -5.651 -8.078 1.00 98.69 102 ASP A N 1
ATOM 695 C CA . ASP A 1 102 ? -6.248 -7.040 -7.616 1.00 98.69 102 ASP A CA 1
ATOM 696 C C . ASP A 1 102 ? -4.793 -7.549 -7.599 1.00 98.69 102 ASP A C 1
ATOM 698 O O . ASP A 1 102 ? -4.541 -8.751 -7.588 1.00 98.69 102 ASP A O 1
ATOM 702 N N . GLY A 1 103 ? -3.826 -6.626 -7.613 1.00 98.75 103 GLY A N 1
ATOM 703 C CA . GLY A 1 103 ? -2.399 -6.944 -7.637 1.00 98.75 103 GLY A CA 1
ATOM 704 C C . GLY A 1 103 ? -1.763 -7.279 -6.284 1.00 98.75 103 GLY A C 1
ATOM 705 O O . GLY A 1 103 ? -2.423 -7.666 -5.323 1.00 98.75 103 GLY A O 1
ATOM 706 N N . ILE A 1 104 ? -0.441 -7.119 -6.193 1.00 98.75 104 ILE A N 1
ATOM 707 C CA . ILE A 1 104 ? 0.341 -7.532 -5.017 1.00 98.75 104 ILE A CA 1
ATOM 708 C C . ILE A 1 104 ? 1.050 -6.331 -4.392 1.00 98.75 104 ILE A C 1
ATOM 710 O O . ILE A 1 104 ? 1.727 -5.578 -5.088 1.00 98.75 104 ILE A O 1
ATOM 714 N N . ILE A 1 105 ? 0.960 -6.185 -3.070 1.00 98.69 105 ILE A N 1
ATOM 715 C CA . ILE A 1 105 ? 1.772 -5.240 -2.293 1.00 98.69 105 ILE A CA 1
ATOM 716 C C . ILE A 1 105 ? 2.692 -6.032 -1.363 1.00 98.69 105 ILE A C 1
ATOM 718 O O . ILE A 1 105 ? 2.226 -6.848 -0.568 1.00 98.69 105 ILE A O 1
ATOM 722 N N . VAL A 1 106 ? 3.996 -5.778 -1.454 1.00 98.19 106 VAL A N 1
ATOM 723 C CA . VAL A 1 106 ? 5.029 -6.407 -0.621 1.00 98.19 106 VAL A CA 1
ATOM 724 C C . VAL A 1 106 ? 5.641 -5.353 0.296 1.00 98.19 106 VAL A C 1
ATOM 726 O O . VAL A 1 106 ? 6.270 -4.412 -0.186 1.00 98.19 106 VAL A O 1
ATOM 729 N N . LEU A 1 107 ? 5.433 -5.493 1.606 1.00 96.31 107 LEU A N 1
ATOM 730 C CA . LEU A 1 107 ? 5.794 -4.478 2.599 1.00 96.31 107 LEU A CA 1
ATOM 731 C C . LEU A 1 107 ? 7.194 -4.661 3.199 1.00 96.31 107 LEU A C 1
ATOM 733 O O . LEU A 1 107 ? 7.847 -3.674 3.529 1.00 96.31 107 LEU A O 1
ATOM 737 N N . GLY A 1 108 ? 7.647 -5.904 3.390 1.00 93.50 108 GLY A N 1
ATOM 738 C CA . GLY A 1 108 ? 8.728 -6.174 4.350 1.00 93.50 108 GLY A CA 1
ATOM 739 C C . GLY A 1 108 ? 8.346 -5.656 5.741 1.00 93.50 108 GLY A C 1
ATOM 740 O O . GLY A 1 108 ? 7.173 -5.672 6.095 1.00 93.50 108 GLY A O 1
ATOM 741 N N . ALA A 1 109 ? 9.302 -5.105 6.486 1.00 93.56 109 ALA A N 1
ATOM 742 C CA . ALA A 1 109 ? 9.069 -4.495 7.800 1.00 93.56 109 ALA A CA 1
ATOM 743 C C . ALA A 1 109 ? 8.636 -3.008 7.732 1.00 93.56 109 ALA A C 1
ATOM 745 O O . ALA A 1 109 ? 9.009 -2.209 8.593 1.00 93.56 109 ALA A O 1
ATOM 746 N N . ASN A 1 110 ? 7.892 -2.598 6.695 1.00 94.06 110 ASN A N 1
ATOM 747 C CA . ASN A 1 110 ? 7.504 -1.199 6.472 1.00 94.06 110 ASN A CA 1
ATOM 748 C C . ASN A 1 110 ? 6.006 -0.939 6.668 1.00 94.06 110 ASN A C 1
ATOM 750 O O . ASN A 1 110 ? 5.155 -1.782 6.390 1.00 94.06 110 ASN A O 1
ATOM 754 N N . ASN A 1 111 ? 5.677 0.291 7.070 1.00 95.50 111 ASN A N 1
ATOM 755 C CA . ASN A 1 111 ? 4.301 0.780 7.080 1.00 95.50 111 ASN A CA 1
ATOM 756 C C . ASN A 1 111 ? 3.918 1.375 5.714 1.00 95.50 111 ASN A C 1
ATOM 758 O O . ASN A 1 111 ? 4.633 2.222 5.173 1.00 95.50 111 ASN A O 1
ATOM 762 N N . LEU A 1 112 ? 2.757 0.991 5.189 1.00 96.88 112 LEU A N 1
ATOM 763 C CA . LEU A 1 112 ? 2.113 1.639 4.051 1.00 96.88 112 LEU A CA 1
ATOM 764 C C . LEU A 1 112 ? 0.983 2.543 4.552 1.00 96.88 112 LEU A C 1
ATOM 766 O O . LEU A 1 112 ? 0.022 2.076 5.154 1.00 96.88 112 LEU A O 1
ATOM 770 N N . THR A 1 113 ? 1.068 3.843 4.280 1.00 96.88 113 THR A N 1
ATOM 771 C CA . THR A 1 113 ? -0.006 4.801 4.578 1.00 96.88 113 THR A CA 1
ATOM 772 C C . THR A 1 113 ? -0.813 5.118 3.322 1.00 96.88 113 THR A C 1
ATOM 774 O O . THR A 1 113 ? -0.231 5.465 2.298 1.00 96.88 113 THR A O 1
ATOM 777 N N . VAL A 1 114 ? -2.146 5.035 3.390 1.00 97.44 114 VAL A N 1
ATOM 778 C CA . VAL A 1 114 ? -3.050 5.233 2.238 1.00 97.44 114 VAL A CA 1
ATOM 779 C C . VAL A 1 114 ? -4.252 6.114 2.574 1.00 97.44 114 VAL A C 1
ATOM 781 O O . VAL A 1 114 ? -4.738 6.110 3.704 1.00 97.44 114 VAL A O 1
ATOM 784 N N . GLY A 1 115 ? -4.787 6.822 1.579 1.00 96.81 115 GLY A N 1
ATOM 785 C CA . GLY A 1 115 ? -6.047 7.575 1.657 1.00 96.81 115 GLY A CA 1
ATOM 786 C C . GLY A 1 115 ? -5.901 9.101 1.588 1.00 96.81 115 GLY A C 1
ATOM 787 O O . GLY A 1 115 ? -6.869 9.821 1.837 1.00 96.81 115 GLY A O 1
ATOM 788 N N . GLY A 1 116 ? -4.712 9.612 1.252 1.00 94.31 116 GLY A N 1
ATOM 789 C CA . GLY A 1 116 ? -4.429 11.050 1.171 1.00 94.31 116 GLY A CA 1
ATOM 790 C C . GLY A 1 116 ? -5.188 11.806 0.071 1.00 94.31 116 GLY A C 1
ATOM 791 O O . GLY A 1 116 ? -5.408 13.001 0.216 1.00 94.31 116 GLY A O 1
ATOM 792 N N . ASN A 1 117 ? -5.659 11.127 -0.982 1.00 94.44 117 ASN A N 1
ATOM 793 C CA . ASN A 1 117 ? -6.197 11.766 -2.196 1.00 94.44 117 ASN A CA 1
ATOM 794 C C . ASN A 1 117 ? -7.733 11.869 -2.261 1.00 94.44 117 ASN A C 1
ATOM 796 O O . ASN A 1 117 ? -8.302 12.086 -3.330 1.00 94.44 117 ASN A O 1
ATOM 800 N N . LYS A 1 118 ? -8.427 11.703 -1.125 1.00 95.31 118 LYS A N 1
ATOM 801 C CA . LYS A 1 118 ? -9.893 11.863 -1.014 1.00 95.31 118 LYS A CA 1
ATOM 802 C C . LYS A 1 118 ? -10.694 10.952 -1.961 1.00 95.31 118 LYS A C 1
ATOM 804 O O . LYS A 1 118 ? -11.804 11.313 -2.362 1.00 95.31 118 LYS A O 1
ATOM 809 N N . MET A 1 119 ? -10.180 9.761 -2.271 1.00 97.12 119 MET A N 1
ATOM 810 C CA . MET A 1 119 ? -10.878 8.748 -3.067 1.00 97.12 119 MET A CA 1
ATOM 811 C C . MET A 1 119 ? -11.333 7.570 -2.207 1.00 97.12 119 MET A C 1
ATOM 813 O O . MET A 1 119 ? -10.573 7.077 -1.374 1.00 97.12 119 MET A O 1
ATOM 817 N N . SER A 1 120 ? -12.564 7.100 -2.432 1.00 98.50 120 SER A N 1
ATOM 818 C CA . SER A 1 120 ? -12.958 5.769 -1.963 1.00 98.50 120 SER A CA 1
ATOM 819 C C . SER A 1 120 ? -12.428 4.732 -2.947 1.00 98.50 120 SER A C 1
ATOM 821 O O . SER A 1 120 ? -12.580 4.913 -4.156 1.00 98.50 120 SER A O 1
ATOM 823 N N . THR A 1 121 ? -11.783 3.680 -2.450 1.00 98.69 121 THR A N 1
ATOM 824 C CA . THR A 1 121 ? -11.124 2.673 -3.298 1.00 98.69 121 THR A CA 1
ATOM 825 C C . THR A 1 121 ? -11.327 1.267 -2.766 1.00 98.69 121 THR A C 1
ATOM 827 O O . THR A 1 121 ? -11.452 1.069 -1.560 1.00 98.69 121 THR A O 1
ATOM 830 N N . THR A 1 122 ? -11.326 0.300 -3.682 1.00 98.75 122 THR A N 1
ATOM 831 C CA . THR A 1 122 ? -11.345 -1.128 -3.368 1.00 98.75 122 THR A CA 1
ATOM 832 C C . THR A 1 122 ? -10.021 -1.745 -3.787 1.00 98.75 122 THR A C 1
ATOM 834 O O . THR A 1 122 ? -9.611 -1.622 -4.946 1.00 98.75 122 THR A O 1
ATOM 837 N N . PHE A 1 123 ? -9.372 -2.427 -2.850 1.00 98.88 123 PHE A N 1
ATOM 838 C CA . PHE A 1 123 ? -8.212 -3.260 -3.114 1.00 98.88 123 PHE A CA 1
ATOM 839 C C . PHE A 1 123 ? -8.586 -4.724 -2.872 1.00 98.88 123 PHE A C 1
ATOM 841 O O . PHE A 1 123 ? -8.868 -5.146 -1.749 1.00 98.88 123 PHE A O 1
ATOM 848 N N . SER A 1 124 ? -8.606 -5.481 -3.962 1.00 98.62 124 SER A N 1
ATOM 849 C CA . SER A 1 124 ? -8.903 -6.915 -4.002 1.00 98.62 124 SER A CA 1
ATOM 850 C C . SER A 1 124 ? -7.639 -7.761 -4.126 1.00 98.62 124 SER A C 1
ATOM 852 O O . SER A 1 124 ? -7.708 -8.978 -4.261 1.00 98.62 124 SER A O 1
ATOM 854 N N . GLY A 1 125 ? -6.476 -7.117 -4.100 1.00 98.62 125 GLY A N 1
ATOM 855 C CA . GLY A 1 125 ? -5.182 -7.770 -4.124 1.00 98.62 125 GLY A CA 1
ATOM 856 C C . GLY A 1 125 ? -4.744 -8.287 -2.758 1.00 98.62 125 GLY A C 1
ATOM 857 O O . GLY A 1 125 ? -5.470 -8.179 -1.770 1.00 98.62 125 GLY A O 1
ATOM 858 N N . VAL A 1 126 ? -3.518 -8.804 -2.699 1.00 98.50 126 VAL A N 1
ATOM 859 C CA . VAL A 1 126 ? -2.901 -9.281 -1.452 1.00 98.50 126 VAL A CA 1
ATOM 860 C C . VAL A 1 126 ? -1.804 -8.324 -1.006 1.00 98.50 126 VAL A C 1
ATOM 862 O O . VAL A 1 126 ? -0.890 -7.995 -1.765 1.00 98.50 126 VAL A O 1
ATOM 865 N N . ILE A 1 127 ? -1.878 -7.917 0.255 1.00 98.81 127 ILE A N 1
ATOM 866 C CA . ILE A 1 127 ? -0.847 -7.196 0.992 1.00 98.81 127 ILE A CA 1
ATOM 867 C C . ILE A 1 127 ? -0.141 -8.204 1.896 1.00 98.81 127 ILE A C 1
ATOM 869 O O . ILE A 1 127 ? -0.784 -8.909 2.679 1.00 98.81 127 ILE A O 1
ATOM 873 N N . LYS A 1 128 ? 1.182 -8.280 1.791 1.00 98.50 128 LYS A N 1
ATOM 874 C CA . LYS A 1 128 ? 1.989 -9.261 2.517 1.00 98.50 128 LYS A CA 1
ATOM 875 C C . LYS A 1 128 ? 3.329 -8.693 2.952 1.00 98.50 128 LYS A C 1
ATOM 877 O O . LYS A 1 128 ? 3.810 -7.705 2.394 1.00 98.50 128 LYS A O 1
ATOM 882 N N . ASP A 1 129 ? 3.952 -9.370 3.906 1.00 97.50 129 ASP A N 1
ATOM 883 C CA . ASP A 1 129 ? 5.362 -9.156 4.200 1.00 97.50 129 ASP A CA 1
ATOM 884 C C . ASP A 1 129 ? 6.239 -9.566 3.008 1.00 97.50 129 ASP A C 1
ATOM 886 O O . ASP A 1 129 ? 5.823 -10.284 2.089 1.00 97.50 129 ASP A O 1
ATOM 890 N N . GLY A 1 130 ? 7.465 -9.060 3.021 1.00 93.88 130 GLY A N 1
ATOM 891 C CA . GLY A 1 130 ? 8.483 -9.351 2.022 1.00 93.88 130 GLY A CA 1
ATOM 892 C C . GLY A 1 130 ? 9.573 -10.274 2.560 1.00 93.88 130 GLY A C 1
ATOM 893 O O . GLY A 1 130 ? 9.626 -10.543 3.760 1.00 93.88 130 GLY A O 1
ATOM 894 N N . PRO A 1 131 ? 10.487 -10.727 1.690 1.00 92.56 131 PRO A N 1
ATOM 895 C CA . PRO A 1 131 ? 11.654 -11.513 2.093 1.00 92.56 131 PRO A CA 1
ATOM 896 C C . PRO A 1 131 ? 12.561 -10.782 3.099 1.00 92.56 131 PRO A C 1
ATOM 898 O O . PRO A 1 131 ? 13.262 -11.437 3.864 1.00 92.56 131 PRO A O 1
ATOM 901 N N . ASN A 1 132 ? 12.510 -9.446 3.147 1.00 89.44 132 ASN A N 1
ATOM 902 C CA . ASN A 1 132 ? 13.322 -8.621 4.050 1.00 89.44 132 ASN A CA 1
ATOM 903 C C . ASN A 1 132 ? 12.776 -8.524 5.487 1.00 89.44 132 ASN A C 1
ATOM 905 O O . ASN A 1 132 ? 13.276 -7.733 6.283 1.00 89.44 132 ASN A O 1
ATOM 909 N N . GLY A 1 133 ? 11.768 -9.325 5.832 1.00 89.44 133 GLY A N 1
ATOM 910 C CA . GLY A 1 133 ? 11.341 -9.537 7.210 1.00 89.44 133 GLY A CA 1
ATOM 911 C C . GLY A 1 133 ? 9.859 -9.255 7.465 1.00 89.44 133 GLY A C 1
ATOM 912 O O . GLY A 1 133 ? 9.185 -8.631 6.639 1.00 89.44 133 GLY A O 1
ATOM 913 N N . PRO A 1 134 ? 9.354 -9.735 8.616 1.00 95.31 134 PRO A N 1
ATOM 914 C CA . PRO A 1 134 ? 7.984 -9.508 9.055 1.00 95.31 134 PRO A CA 1
ATOM 915 C C . PRO A 1 134 ? 7.792 -8.084 9.593 1.00 95.31 134 PRO A C 1
ATOM 917 O O . PRO A 1 134 ? 8.750 -7.347 9.825 1.00 95.31 134 PRO A O 1
ATOM 920 N N . GLY A 1 135 ? 6.543 -7.726 9.879 1.00 95.69 135 GLY A N 1
ATOM 921 C CA . GLY A 1 135 ? 6.182 -6.473 10.547 1.00 95.69 135 GLY A CA 1
ATOM 922 C C . GLY A 1 135 ? 5.612 -5.410 9.614 1.00 95.69 135 GLY A C 1
ATOM 923 O O . GLY A 1 135 ? 5.431 -4.266 10.038 1.00 95.69 135 GLY A O 1
ATOM 924 N N . GLY A 1 136 ? 5.296 -5.773 8.370 1.00 97.50 136 GLY A N 1
ATOM 925 C CA . GLY A 1 136 ? 4.595 -4.901 7.444 1.00 97.50 136 GLY A CA 1
ATOM 926 C C . GLY A 1 136 ? 3.272 -4.449 8.043 1.00 97.50 136 GLY A C 1
ATOM 927 O O . GLY A 1 136 ? 2.553 -5.245 8.639 1.00 97.50 136 GLY A O 1
ATOM 928 N N . SER A 1 137 ? 2.954 -3.165 7.931 1.00 98.44 137 SER A N 1
ATOM 929 C CA . SER A 1 137 ? 1.758 -2.580 8.549 1.00 98.44 137 SER A CA 1
ATOM 930 C C . SER A 1 137 ? 1.017 -1.655 7.593 1.00 98.44 137 SER A C 1
ATOM 932 O O . SER A 1 137 ? 1.578 -1.159 6.614 1.00 98.44 137 SER A O 1
ATOM 934 N N . LEU A 1 138 ? -0.266 -1.435 7.875 1.00 98.69 138 LEU A N 1
ATOM 935 C CA . LEU A 1 138 ? -1.137 -0.578 7.078 1.00 98.69 138 LEU A CA 1
ATOM 936 C C . LEU A 1 138 ? -1.684 0.560 7.939 1.00 98.69 138 LEU A C 1
ATOM 938 O O . LEU A 1 138 ? -2.272 0.332 8.993 1.00 98.69 138 LEU A O 1
ATOM 942 N N . THR A 1 139 ? -1.570 1.794 7.456 1.00 98.31 139 THR A N 1
ATOM 943 C CA . THR A 1 139 ? -2.214 2.960 8.061 1.00 98.31 139 THR A CA 1
ATOM 944 C C . THR A 1 139 ? -3.206 3.588 7.087 1.00 98.31 139 THR A C 1
ATOM 946 O O . THR A 1 139 ? -2.834 4.119 6.042 1.00 98.31 139 THR A O 1
ATOM 949 N N . LYS A 1 140 ? -4.487 3.599 7.449 1.00 98.31 140 LYS A N 1
ATOM 950 C CA . LYS A 1 140 ? -5.543 4.278 6.697 1.00 98.31 140 LYS A CA 1
ATOM 951 C C . LYS A 1 140 ? -5.735 5.705 7.219 1.00 98.31 140 LYS A C 1
ATOM 953 O O . LYS A 1 140 ? -6.026 5.925 8.394 1.00 98.31 140 LYS A O 1
ATOM 958 N N . VAL A 1 141 ? -5.599 6.683 6.327 1.00 97.19 141 VAL A N 1
ATOM 959 C CA . VAL A 1 141 ? -5.826 8.117 6.573 1.00 97.19 141 VAL A CA 1
ATOM 960 C C . VAL A 1 141 ? -6.857 8.682 5.597 1.00 97.19 141 VAL A C 1
ATOM 962 O O . VAL A 1 141 ? -7.357 7.981 4.722 1.00 97.19 141 VAL A O 1
ATOM 965 N N . GLY A 1 142 ? -7.188 9.964 5.741 1.00 96.69 142 GLY A N 1
ATOM 966 C CA . GLY A 1 142 ? -8.181 10.630 4.898 1.00 96.69 142 GLY A CA 1
ATOM 967 C C . GLY A 1 142 ? -9.617 10.208 5.205 1.00 96.69 142 GLY A C 1
ATOM 968 O O . GLY A 1 142 ? -9.877 9.225 5.885 1.00 96.69 142 GLY A O 1
ATOM 969 N N . ASN A 1 143 ? -10.575 10.994 4.730 1.00 96.38 143 ASN A N 1
ATOM 970 C CA . ASN A 1 143 ? -11.988 10.871 5.097 1.00 96.38 143 ASN A CA 1
ATOM 971 C C . ASN A 1 143 ? -12.778 9.840 4.275 1.00 96.38 143 ASN A C 1
ATOM 973 O O . ASN A 1 143 ? -13.913 9.541 4.626 1.00 96.38 143 ASN A O 1
ATOM 977 N N . LYS A 1 144 ? -12.218 9.329 3.175 1.00 98.12 144 LYS A N 1
ATOM 978 C CA . LYS A 1 144 ? -12.889 8.347 2.312 1.00 98.12 144 LYS A CA 1
ATOM 979 C C . LYS A 1 144 ? -12.669 6.910 2.763 1.00 98.12 144 LYS A C 1
ATOM 981 O O . LYS A 1 144 ? -11.879 6.660 3.669 1.00 98.12 144 LYS A O 1
ATOM 986 N N . MET A 1 145 ? -13.389 5.982 2.146 1.00 98.19 145 MET A N 1
ATOM 987 C CA . MET A 1 145 ? -13.380 4.566 2.500 1.00 98.19 145 MET A CA 1
ATOM 988 C C . MET A 1 145 ? -12.282 3.807 1.745 1.00 98.19 145 MET A C 1
ATOM 990 O O . MET A 1 145 ? -12.092 4.014 0.548 1.00 98.19 145 MET A O 1
ATOM 994 N N . LEU A 1 146 ? -11.567 2.921 2.433 1.00 98.81 146 LEU A N 1
ATOM 995 C CA . LEU A 1 146 ? -10.795 1.856 1.790 1.00 98.81 146 LEU A CA 1
ATOM 996 C C . LEU A 1 146 ? -11.535 0.541 2.011 1.00 98.81 146 LEU A C 1
ATOM 998 O O . LEU A 1 146 ? -11.847 0.224 3.152 1.00 98.81 146 LEU A O 1
ATOM 1002 N N . THR A 1 147 ? -11.767 -0.219 0.949 1.00 98.75 147 THR A N 1
ATOM 1003 C CA . THR A 1 147 ? -12.384 -1.544 1.012 1.00 98.75 147 THR A CA 1
ATOM 1004 C C . THR A 1 147 ? -11.336 -2.615 0.737 1.00 98.75 147 THR A C 1
ATOM 1006 O O . THR A 1 147 ? -10.682 -2.574 -0.306 1.00 98.75 147 THR A O 1
ATOM 1009 N N . LEU A 1 148 ? -11.186 -3.578 1.649 1.00 98.81 148 LEU A N 1
ATOM 1010 C CA . LEU A 1 148 ? -10.313 -4.745 1.488 1.00 98.81 148 LEU A CA 1
ATOM 1011 C C . LEU A 1 148 ? -11.167 -5.998 1.290 1.00 98.81 148 LEU A C 1
ATOM 1013 O O . LEU A 1 148 ? -11.988 -6.330 2.147 1.00 98.81 148 LEU A O 1
ATOM 1017 N N . THR A 1 149 ? -10.977 -6.694 0.168 1.00 98.44 149 THR A N 1
ATOM 1018 C CA . THR A 1 149 ? -11.819 -7.850 -0.207 1.00 98.44 149 THR A CA 1
ATOM 1019 C C . THR A 1 149 ? -11.070 -9.180 -0.247 1.00 98.44 149 THR A C 1
ATOM 1021 O O . THR A 1 149 ? -11.659 -10.177 -0.643 1.00 98.44 149 THR A O 1
ATOM 1024 N N . SER A 1 150 ? -9.795 -9.202 0.142 1.00 98.31 150 SER A N 1
ATOM 1025 C CA . SER A 1 150 ? -8.936 -10.391 0.089 1.00 98.31 150 SER A CA 1
ATOM 1026 C C . SER A 1 150 ? -8.235 -10.646 1.417 1.00 98.31 150 SER A C 1
ATOM 1028 O O . SER A 1 150 ? -8.109 -9.747 2.251 1.00 98.31 150 SER A O 1
ATOM 1030 N N . ALA A 1 151 ? -7.777 -11.886 1.608 1.00 98.31 151 ALA A N 1
ATOM 1031 C CA . ALA A 1 151 ? -6.992 -12.272 2.773 1.00 98.31 151 ALA A CA 1
ATOM 1032 C C . ALA A 1 151 ? -5.579 -11.683 2.670 1.00 98.31 151 ALA A C 1
ATOM 1034 O O . ALA A 1 151 ? -4.823 -12.008 1.753 1.00 98.31 151 ALA A O 1
ATOM 1035 N N . ASN A 1 152 ? -5.226 -10.828 3.624 1.00 98.62 152 ASN A N 1
ATOM 1036 C CA . ASN A 1 152 ? -3.914 -10.202 3.713 1.00 98.62 152 ASN A CA 1
ATOM 1037 C C . ASN A 1 152 ? -3.046 -10.921 4.750 1.00 98.62 152 ASN A C 1
ATOM 1039 O O . ASN A 1 152 ? -3.554 -11.499 5.711 1.00 98.62 152 ASN A O 1
ATOM 1043 N N . THR A 1 153 ? -1.728 -10.893 4.553 1.00 98.00 153 THR A N 1
ATOM 1044 C CA . THR A 1 153 ? -0.774 -11.682 5.353 1.00 98.00 153 THR A CA 1
ATOM 1045 C C . THR A 1 153 ? 0.414 -10.871 5.862 1.00 98.00 153 THR A C 1
ATOM 1047 O O . THR A 1 153 ? 1.418 -11.458 6.252 1.00 98.00 153 THR A O 1
ATOM 1050 N N . TYR A 1 154 ? 0.348 -9.539 5.829 1.00 98.44 154 TYR A N 1
ATOM 1051 C CA . TYR A 1 154 ? 1.329 -8.712 6.531 1.00 98.44 154 TYR A CA 1
ATOM 1052 C C . TYR A 1 154 ? 1.179 -8.915 8.041 1.00 98.44 154 TYR A C 1
ATOM 1054 O O . TYR A 1 154 ? 0.056 -8.979 8.544 1.00 98.44 154 TYR A O 1
ATOM 1062 N N . SER A 1 155 ? 2.285 -9.078 8.763 1.00 97.81 155 SER A N 1
ATOM 1063 C CA . SER A 1 155 ? 2.227 -9.510 10.163 1.00 97.81 155 SER A CA 1
ATOM 1064 C C . SER A 1 155 ? 2.102 -8.364 11.171 1.00 97.81 155 SER A C 1
ATOM 1066 O O . SER A 1 155 ? 1.833 -8.613 12.346 1.00 97.81 155 SER A O 1
ATOM 1068 N N . GLY A 1 156 ? 2.352 -7.123 10.751 1.00 98.19 156 GLY A N 1
ATOM 1069 C CA . GLY A 1 156 ? 2.188 -5.930 11.577 1.00 98.19 156 GLY A CA 1
ATOM 1070 C C . GLY A 1 156 ? 0.726 -5.493 11.707 1.00 98.19 156 GLY A C 1
ATOM 1071 O O . GLY A 1 156 ? -0.195 -6.122 11.190 1.00 98.19 156 GLY A O 1
ATOM 1072 N N . GLY A 1 157 ? 0.507 -4.404 12.446 1.00 98.25 157 GLY A N 1
ATOM 1073 C CA . GLY A 1 157 ? -0.836 -3.906 12.743 1.00 98.25 157 GLY A CA 1
ATOM 1074 C C . GLY A 1 157 ? -1.496 -3.124 11.603 1.00 98.25 157 GLY A C 1
ATOM 1075 O O . GLY A 1 157 ? -0.847 -2.669 10.658 1.00 98.25 157 GLY A O 1
ATOM 1076 N N . THR A 1 158 ? -2.805 -2.916 11.743 1.00 98.69 158 THR A N 1
ATOM 1077 C CA . THR A 1 158 ? -3.598 -2.009 10.906 1.00 98.69 158 THR A CA 1
ATOM 1078 C C . THR A 1 158 ? -4.119 -0.851 11.745 1.00 98.69 158 THR A C 1
ATOM 1080 O O . THR A 1 158 ? -4.870 -1.068 12.687 1.00 98.69 158 THR A O 1
ATOM 1083 N N . THR A 1 159 ? -3.780 0.386 11.393 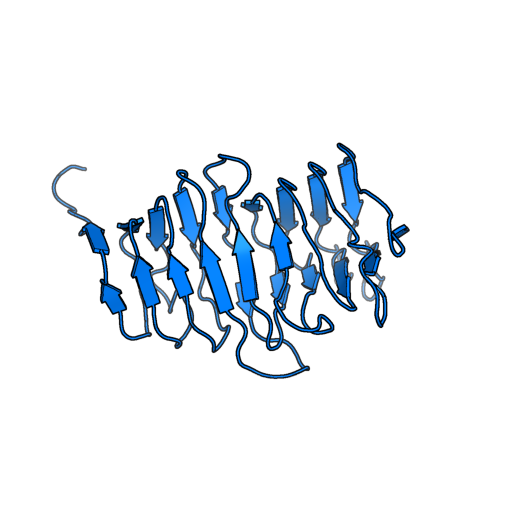1.00 98.56 159 THR A N 1
ATOM 1084 C CA . THR A 1 159 ? -4.261 1.581 12.102 1.00 98.56 159 THR A CA 1
ATOM 1085 C C . THR A 1 159 ? -5.182 2.398 11.209 1.00 98.56 159 THR A C 1
ATOM 1087 O O . THR A 1 159 ? -4.789 2.838 10.129 1.00 98.56 159 THR A O 1
ATOM 1090 N N . ILE A 1 160 ? -6.396 2.675 11.670 1.00 98.44 160 ILE A N 1
ATOM 1091 C CA . ILE A 1 160 ? -7.381 3.487 10.960 1.00 98.44 160 ILE A CA 1
ATOM 1092 C C . ILE A 1 160 ? -7.457 4.832 11.677 1.00 98.44 160 ILE A C 1
ATOM 1094 O O . ILE A 1 160 ? -8.099 4.955 12.715 1.00 98.44 160 ILE A O 1
ATOM 1098 N N . LYS A 1 161 ? -6.780 5.851 11.138 1.00 97.56 161 LYS A N 1
ATOM 1099 C CA . LYS A 1 161 ? -6.683 7.179 11.771 1.00 97.56 161 LYS A CA 1
ATOM 1100 C C . LYS A 1 161 ? -7.811 8.133 11.388 1.00 97.56 161 LYS A C 1
ATOM 1102 O O . LYS A 1 161 ? -8.039 9.108 12.095 1.00 97.56 161 LYS A O 1
ATOM 1107 N N . ARG A 1 162 ? -8.417 7.946 10.207 1.00 96.38 162 ARG A N 1
ATOM 1108 C CA . ARG A 1 162 ? -9.538 8.751 9.678 1.00 96.38 162 ARG A CA 1
ATOM 1109 C C . ARG A 1 162 ? -10.312 7.970 8.610 1.00 96.38 162 ARG A C 1
ATOM 1111 O O . ARG A 1 162 ? -9.752 7.098 7.937 1.00 96.38 162 ARG A O 1
ATOM 1118 N N . GLY A 1 163 ? -11.569 8.368 8.404 1.00 96.50 163 GLY A N 1
ATOM 1119 C CA . GLY A 1 163 ? -12.454 7.776 7.398 1.00 96.50 163 GLY A CA 1
ATOM 1120 C C . GLY A 1 163 ? -12.939 6.396 7.825 1.00 96.50 163 GLY A C 1
ATOM 1121 O O . GLY A 1 163 ? -13.096 6.157 9.019 1.00 96.50 163 GLY A O 1
ATOM 1122 N N . ALA A 1 164 ? -13.146 5.510 6.850 1.00 97.75 164 ALA A N 1
ATOM 1123 C CA . ALA A 1 164 ? -13.601 4.146 7.089 1.00 97.75 164 ALA A CA 1
ATOM 1124 C C . ALA A 1 164 ? -12.664 3.108 6.454 1.00 97.75 164 ALA A C 1
ATOM 1126 O O . ALA A 1 164 ? -12.112 3.338 5.368 1.00 97.75 164 ALA A O 1
ATOM 1127 N N . LEU A 1 165 ? -12.507 1.970 7.126 1.00 98.44 165 LEU A N 1
ATOM 1128 C CA . LEU A 1 165 ? -12.007 0.730 6.538 1.00 98.44 165 LEU A CA 1
ATOM 1129 C C . LEU A 1 165 ? -13.180 -0.251 6.438 1.00 98.44 165 LEU A C 1
ATOM 1131 O O . LEU A 1 165 ? -13.764 -0.602 7.460 1.00 98.44 165 LEU A O 1
ATOM 1135 N N . PHE A 1 166 ? -13.515 -0.682 5.224 1.00 98.31 166 PHE A N 1
ATOM 1136 C CA . PHE A 1 166 ? -14.552 -1.677 4.976 1.00 98.31 166 PHE A CA 1
ATOM 1137 C C . PHE A 1 166 ? -13.916 -3.047 4.732 1.00 98.31 166 PHE A C 1
ATOM 1139 O O . PHE A 1 166 ? -13.083 -3.217 3.836 1.00 98.31 166 PHE A O 1
ATOM 1146 N N . ILE A 1 167 ? -14.321 -4.030 5.523 1.00 98.06 167 ILE A N 1
ATOM 1147 C CA . ILE A 1 167 ? -13.803 -5.392 5.517 1.00 98.06 167 ILE A CA 1
ATOM 1148 C C . ILE A 1 167 ? -14.805 -6.300 4.808 1.00 98.06 167 ILE A C 1
ATOM 1150 O O . ILE A 1 167 ? -15.888 -6.555 5.327 1.00 98.06 167 ILE A O 1
ATOM 1154 N N . ALA A 1 168 ? -14.447 -6.794 3.621 1.00 97.00 168 ALA A N 1
ATOM 1155 C CA . ALA A 1 168 ? -15.343 -7.583 2.768 1.00 97.00 168 ALA A CA 1
ATOM 1156 C C . ALA A 1 168 ? -14.815 -8.993 2.444 1.00 97.00 168 ALA A C 1
ATOM 1158 O O . ALA A 1 168 ? -15.360 -9.667 1.574 1.00 97.00 168 ALA A O 1
ATOM 1159 N N . ASN A 1 169 ? -13.735 -9.440 3.095 1.00 96.81 169 ASN A N 1
ATOM 1160 C CA . ASN A 1 169 ? -13.191 -10.786 2.902 1.00 96.81 169 ASN A CA 1
ATOM 1161 C C . ASN A 1 169 ? -13.707 -11.754 3.971 1.00 96.81 169 ASN A C 1
ATOM 1163 O O . ASN A 1 169 ? -13.359 -11.596 5.138 1.00 96.81 169 ASN A O 1
ATOM 1167 N N . THR A 1 170 ? -14.472 -12.775 3.589 1.00 95.50 170 THR A N 1
ATOM 1168 C CA . THR A 1 170 ? -15.058 -13.762 4.522 1.00 95.50 170 THR A CA 1
ATOM 1169 C C . THR A 1 170 ? -14.257 -15.062 4.642 1.00 95.50 170 THR A C 1
ATOM 1171 O O . THR A 1 170 ? -14.551 -15.884 5.504 1.00 95.50 170 THR A O 1
ATOM 1174 N N . SER A 1 171 ? -13.234 -15.268 3.805 1.00 93.62 171 SER A N 1
ATOM 1175 C CA . SER A 1 171 ? -12.442 -16.509 3.757 1.00 93.62 171 SER A CA 1
ATOM 1176 C C . SER A 1 171 ? -11.041 -16.381 4.376 1.00 93.62 171 SER A C 1
ATOM 1178 O O . SER A 1 171 ? -10.154 -17.178 4.079 1.00 93.62 171 SER A O 1
ATOM 1180 N N . GLY A 1 172 ? -10.803 -15.355 5.198 1.00 95.56 172 GLY A N 1
ATOM 1181 C CA . GLY A 1 172 ? -9.521 -15.094 5.863 1.00 95.56 172 GL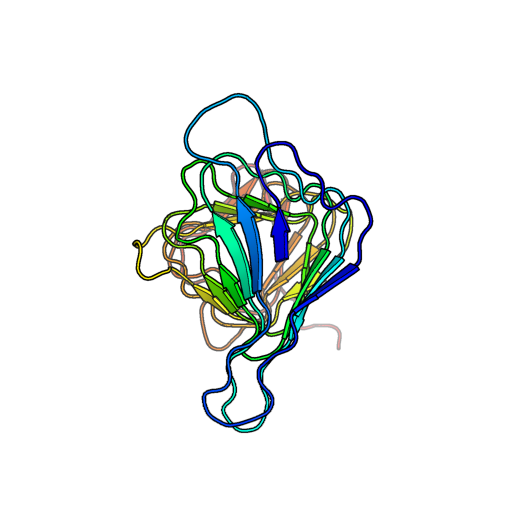Y A CA 1
ATOM 1182 C C . GLY A 1 172 ? -9.426 -13.672 6.423 1.00 95.56 172 GLY A C 1
ATOM 1183 O O . GLY A 1 172 ? -10.310 -12.852 6.189 1.00 95.56 172 GLY A O 1
ATOM 1184 N N . SER A 1 173 ? -8.348 -13.345 7.140 1.00 98.00 173 SER A N 1
ATOM 1185 C CA . SER A 1 173 ? -8.202 -11.998 7.713 1.00 98.00 173 SER A CA 1
ATOM 1186 C C . SER A 1 173 ? -7.946 -10.946 6.635 1.00 98.00 173 SER A C 1
ATOM 1188 O O . SER A 1 173 ? -6.919 -10.986 5.958 1.00 98.00 173 SER A O 1
ATOM 1190 N N . ALA A 1 174 ? -8.833 -9.961 6.513 1.00 98.38 174 ALA A N 1
ATOM 1191 C CA . ALA A 1 174 ? -8.616 -8.814 5.635 1.00 98.38 174 ALA A CA 1
ATOM 1192 C C . ALA A 1 174 ? -7.512 -7.871 6.138 1.00 98.38 174 ALA A C 1
ATOM 1194 O O . ALA A 1 174 ? -7.001 -7.072 5.363 1.00 98.38 174 ALA A O 1
ATOM 1195 N N . THR A 1 175 ? -7.124 -7.940 7.412 1.00 98.44 175 THR A N 1
ATOM 1196 C CA . THR A 1 175 ? -6.130 -7.035 8.018 1.00 98.44 175 THR A CA 1
ATOM 1197 C C . THR A 1 175 ? -4.862 -7.751 8.487 1.00 98.44 175 THR A C 1
ATOM 1199 O O . THR A 1 175 ? -4.088 -7.178 9.250 1.00 98.44 175 THR A O 1
ATOM 1202 N N . GLY A 1 176 ? -4.667 -9.014 8.089 1.00 98.12 176 GLY A N 1
ATOM 1203 C CA . GLY A 1 176 ? -3.597 -9.857 8.626 1.00 98.12 176 GLY A CA 1
ATOM 1204 C C . GLY A 1 176 ? -3.834 -10.293 10.082 1.00 98.12 176 GLY A C 1
ATOM 1205 O O . GLY A 1 176 ? -4.916 -10.065 10.634 1.00 98.12 176 GLY A O 1
ATOM 1206 N N . PRO A 1 177 ? -2.864 -10.990 10.701 1.00 97.94 177 PRO A N 1
ATOM 1207 C CA . PRO A 1 177 ? -2.952 -11.445 12.090 1.00 97.94 177 PRO A CA 1
ATOM 1208 C C . PRO A 1 177 ? -2.620 -10.357 13.127 1.00 97.94 177 PRO A C 1
ATOM 1210 O O . PRO A 1 177 ? -2.895 -10.549 14.310 1.00 97.94 177 PRO A O 1
ATOM 1213 N N . GLY A 1 178 ? -2.007 -9.241 12.717 1.00 98.31 178 GLY A N 1
ATOM 1214 C CA . GLY A 1 178 ? -1.618 -8.160 13.622 1.00 98.31 178 GLY A CA 1
ATOM 1215 C C . GLY A 1 178 ? -2.810 -7.356 14.165 1.00 98.31 178 GLY A C 1
ATOM 1216 O O . GLY A 1 178 ? -3.907 -7.414 13.607 1.00 98.31 178 GLY A O 1
ATOM 1217 N N . PRO A 1 179 ? -2.616 -6.590 15.255 1.00 98.50 179 PRO A N 1
ATOM 1218 C CA . PRO A 1 179 ? -3.691 -5.847 15.910 1.00 98.50 179 PRO A CA 1
ATOM 1219 C C . PRO A 1 179 ? -4.284 -4.760 15.007 1.00 98.50 179 PRO A C 1
ATOM 1221 O O . PRO A 1 179 ? -3.591 -4.181 14.168 1.00 98.50 179 PRO A O 1
ATOM 1224 N N . VAL A 1 180 ? -5.558 -4.440 15.226 1.00 98.69 180 VAL A N 1
ATOM 1225 C CA . VAL A 1 180 ? -6.271 -3.356 14.546 1.00 98.69 180 VAL A CA 1
ATOM 1226 C C . VAL A 1 180 ? -6.559 -2.236 15.539 1.00 98.69 180 VAL A C 1
ATOM 1228 O O . VAL A 1 180 ? -7.191 -2.464 16.567 1.00 98.69 180 VAL A O 1
ATOM 1231 N N . LEU A 1 181 ? -6.118 -1.021 15.225 1.00 98.56 181 LEU A N 1
ATOM 1232 C CA . LEU A 1 181 ? -6.345 0.177 16.028 1.00 98.56 181 LEU A CA 1
ATOM 1233 C C . LEU A 1 181 ? -7.279 1.146 15.300 1.00 98.56 181 LEU A C 1
ATOM 1235 O O . LEU A 1 181 ? -6.991 1.573 14.180 1.00 98.56 181 LEU A O 1
ATOM 1239 N N . ILE A 1 182 ? -8.374 1.525 15.951 1.00 98.12 182 ILE A N 1
ATOM 1240 C CA . ILE A 1 182 ? -9.343 2.509 15.461 1.00 98.12 182 ILE A CA 1
ATOM 1241 C C . ILE A 1 182 ? -9.158 3.805 16.257 1.00 98.12 182 ILE A C 1
ATOM 1243 O O . ILE A 1 182 ? -9.418 3.847 17.462 1.00 98.12 182 ILE A O 1
ATOM 1247 N N . SER A 1 183 ? -8.737 4.866 15.566 1.00 96.62 183 SER A N 1
ATOM 1248 C CA . SER A 1 183 ? -8.554 6.205 16.132 1.00 96.62 183 SER A CA 1
ATOM 1249 C C . SER A 1 183 ? -9.276 7.235 15.255 1.00 96.62 183 SER A C 1
ATOM 1251 O O . SER A 1 183 ? -8.878 7.473 14.123 1.00 96.62 183 SER A O 1
ATOM 1253 N N . ASN A 1 184 ? -10.323 7.879 15.771 1.00 93.75 184 ASN A N 1
ATOM 1254 C CA . ASN A 1 184 ? -11.181 8.863 15.095 1.00 93.75 184 ASN A CA 1
ATOM 1255 C C . ASN A 1 184 ? -11.726 8.403 13.727 1.00 93.75 184 ASN A C 1
ATOM 1257 O O . ASN A 1 184 ? -11.727 9.163 12.749 1.00 93.75 184 ASN A O 1
ATOM 1261 N N . SER A 1 185 ? -12.153 7.145 13.637 1.00 96.69 185 SER A N 1
ATOM 1262 C CA . SER A 1 185 ? -12.519 6.496 12.375 1.00 96.69 185 SER A CA 1
ATOM 1263 C C . SER A 1 185 ? -13.601 5.425 12.545 1.00 96.69 185 SER A C 1
ATOM 1265 O O . SER A 1 185 ? -14.065 5.173 13.659 1.00 96.69 185 SER A O 1
ATOM 1267 N N . ALA A 1 186 ? -14.019 4.829 11.427 1.00 97.19 186 ALA A N 1
ATOM 1268 C CA . ALA A 1 186 ? -14.963 3.723 11.388 1.00 97.19 186 ALA A CA 1
ATOM 1269 C C . ALA A 1 186 ? -14.315 2.440 10.845 1.00 97.19 186 ALA A C 1
ATOM 1271 O O . ALA A 1 186 ? -13.513 2.468 9.905 1.00 97.19 186 ALA A O 1
ATOM 1272 N N . LEU A 1 187 ? -14.701 1.314 11.432 1.00 97.31 187 LEU A N 1
ATOM 1273 C CA . LEU A 1 187 ? -14.483 -0.021 10.892 1.00 97.31 187 LEU A CA 1
ATOM 1274 C C . LEU A 1 187 ? -15.847 -0.618 10.546 1.00 97.31 187 LEU A C 1
ATOM 1276 O O . LEU A 1 187 ? -16.746 -0.617 11.384 1.00 97.31 187 LEU A O 1
ATOM 1280 N N . GLU A 1 188 ? -15.998 -1.109 9.322 1.00 96.50 188 GLU A N 1
ATOM 1281 C CA . GLU A 1 188 ? -17.282 -1.554 8.772 1.00 96.50 188 GLU A CA 1
ATOM 1282 C C . GLU A 1 188 ? -17.112 -2.858 7.984 1.00 96.50 188 GLU A C 1
ATOM 1284 O O . GLU A 1 188 ? -15.999 -3.215 7.591 1.00 96.50 188 GLU A O 1
ATOM 1289 N N . GLY A 1 189 ? -18.221 -3.535 7.690 1.00 95.31 189 GLY A N 1
ATOM 1290 C CA . GLY A 1 189 ? -18.271 -4.666 6.762 1.00 95.31 189 GLY A CA 1
ATOM 1291 C C . GLY A 1 189 ? -18.579 -6.012 7.416 1.00 95.31 189 GLY A C 1
ATOM 1292 O O . GLY A 1 189 ? -18.814 -6.110 8.617 1.00 95.31 189 GLY A O 1
ATOM 1293 N N . ASN A 1 190 ? -18.621 -7.053 6.586 1.00 93.62 190 ASN A N 1
ATOM 1294 C CA . ASN A 1 190 ? -19.045 -8.412 6.937 1.00 93.62 190 ASN A CA 1
ATOM 1295 C C . ASN A 1 190 ? -17.913 -9.452 6.844 1.00 93.62 190 ASN A C 1
ATOM 1297 O O . ASN A 1 190 ? -18.167 -10.653 6.935 1.00 93.62 190 ASN A O 1
ATOM 1301 N N . GLY A 1 191 ? -16.678 -9.015 6.600 1.00 95.69 191 GLY A N 1
ATOM 1302 C CA . GLY A 1 191 ? -15.523 -9.899 6.510 1.00 95.69 191 GLY A CA 1
ATOM 1303 C C . GLY A 1 191 ? -14.876 -10.218 7.863 1.00 95.69 191 GLY A C 1
ATOM 1304 O O . GLY A 1 191 ? -15.365 -9.863 8.932 1.00 95.69 191 GLY A O 1
ATOM 1305 N N . THR A 1 192 ? -13.732 -10.890 7.805 1.00 96.62 192 THR A N 1
ATOM 1306 C CA . THR A 1 192 ? -13.010 -11.407 8.968 1.00 96.62 192 THR A CA 1
ATOM 1307 C C . THR A 1 192 ? -11.781 -10.560 9.302 1.00 96.62 192 THR A C 1
ATOM 1309 O O . THR A 1 192 ? -11.013 -10.160 8.424 1.00 96.62 192 THR A O 1
ATOM 1312 N N . ILE A 1 193 ? -11.559 -10.354 10.602 1.00 97.50 193 ILE A N 1
ATOM 1313 C CA . ILE A 1 193 ? -10.342 -9.792 11.196 1.00 97.50 193 ILE A CA 1
ATOM 1314 C C . ILE A 1 193 ? -9.807 -10.824 12.189 1.00 97.50 193 ILE A C 1
ATOM 1316 O O . ILE A 1 193 ? -10.540 -11.259 13.071 1.00 97.50 193 ILE A O 1
ATOM 1320 N N . ALA A 1 194 ? -8.545 -11.228 12.041 1.00 97.88 194 ALA A N 1
ATOM 1321 C CA . ALA A 1 194 ? -7.914 -12.179 12.962 1.00 97.88 194 ALA A CA 1
ATOM 1322 C C . ALA A 1 194 ? -7.244 -11.506 14.171 1.00 97.88 194 ALA A C 1
ATOM 1324 O O . ALA A 1 194 ? -7.151 -12.114 15.234 1.00 97.88 194 ALA A O 1
ATOM 1325 N N . GLY A 1 195 ? -6.752 -10.277 14.007 1.00 97.38 195 GLY A N 1
ATOM 1326 C CA . GLY A 1 195 ? -6.077 -9.543 15.073 1.00 97.38 195 GLY A CA 1
ATOM 1327 C C . GLY A 1 195 ? -7.029 -8.961 16.116 1.00 97.38 195 GLY A C 1
ATOM 1328 O O . GLY A 1 195 ? -8.201 -8.709 15.844 1.00 97.38 195 GLY A O 1
ATOM 1329 N N . ALA A 1 196 ? -6.505 -8.689 17.312 1.00 97.88 196 ALA A N 1
ATOM 1330 C CA . ALA A 1 196 ? -7.256 -7.978 18.345 1.00 97.88 196 ALA A CA 1
ATOM 1331 C C . ALA A 1 196 ? -7.631 -6.564 17.869 1.00 97.88 196 ALA A C 1
ATOM 1333 O O . ALA A 1 196 ? -6.779 -5.849 17.339 1.00 97.88 196 ALA A O 1
ATOM 1334 N N . VAL A 1 197 ? -8.888 -6.163 18.076 1.00 98.06 197 VAL A N 1
ATOM 1335 C CA . VAL A 1 197 ? -9.393 -4.835 17.704 1.00 98.06 197 VAL A CA 1
ATOM 1336 C C . VAL A 1 197 ? -9.461 -3.945 18.941 1.00 98.06 197 VAL A C 1
ATOM 1338 O O . VAL A 1 197 ? -10.168 -4.259 19.896 1.00 98.06 197 VAL A O 1
ATOM 1341 N N . THR A 1 198 ? -8.761 -2.814 18.899 1.00 98.12 198 THR A N 1
ATOM 1342 C CA . THR A 1 198 ? -8.785 -1.775 19.932 1.00 98.12 198 THR A CA 1
ATOM 1343 C C . THR A 1 198 ? -9.406 -0.506 19.362 1.00 98.12 198 THR A C 1
ATOM 1345 O O . THR A 1 198 ? -8.975 -0.004 18.323 1.00 98.12 198 THR A O 1
ATOM 1348 N N . VAL A 1 199 ? -10.398 0.043 20.062 1.00 97.56 199 VAL A N 1
ATOM 1349 C CA . VAL A 1 199 ? -11.008 1.338 19.738 1.00 97.56 199 VAL A CA 1
ATOM 1350 C C . VAL A 1 199 ? -10.522 2.361 20.755 1.00 97.56 199 VAL A C 1
ATOM 1352 O O . VAL A 1 199 ? -10.896 2.292 21.921 1.00 97.56 199 VAL A O 1
ATOM 1355 N N . GLU A 1 200 ? -9.690 3.308 20.325 1.00 96.06 200 GLU A N 1
ATOM 1356 C CA . GLU A 1 200 ? -9.341 4.472 21.150 1.00 96.06 200 GLU A CA 1
ATOM 1357 C C . GLU A 1 200 ? -10.456 5.512 21.085 1.00 96.06 200 GLU A C 1
ATOM 1359 O O . GLU A 1 200 ? -10.963 5.962 22.103 1.00 96.06 200 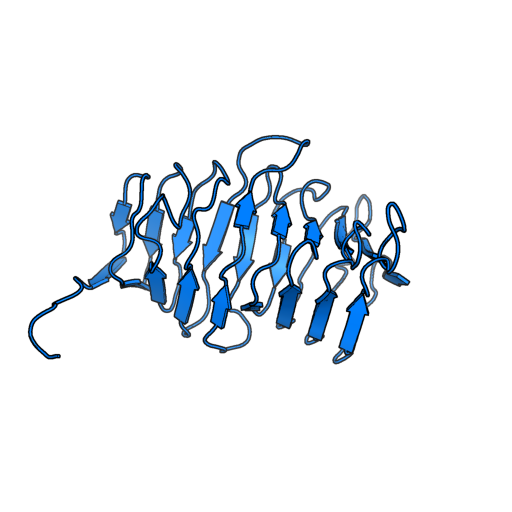GLU A O 1
ATOM 1364 N N . ASN A 1 201 ? -10.833 5.879 19.860 1.00 91.06 201 ASN A N 1
ATOM 1365 C CA . ASN A 1 201 ? -11.932 6.779 19.535 1.00 91.06 201 ASN A CA 1
ATOM 1366 C C . ASN A 1 201 ? -12.467 6.348 18.169 1.00 91.06 201 ASN A C 1
ATOM 1368 O O . ASN A 1 201 ? -11.674 6.149 17.254 1.00 91.06 201 ASN A O 1
ATOM 1372 N N . GLY A 1 202 ? -13.776 6.215 17.985 1.00 93.31 202 GLY A N 1
ATOM 1373 C CA . GLY A 1 202 ? -14.341 5.773 16.708 1.00 93.31 202 GLY A CA 1
ATOM 1374 C C . GLY A 1 202 ? -15.517 4.827 16.879 1.00 93.31 202 GLY A C 1
ATOM 1375 O O . GLY A 1 202 ? -16.095 4.740 17.961 1.00 93.31 202 GLY A O 1
ATOM 1376 N N . LEU A 1 203 ? -15.872 4.137 15.799 1.00 94.62 203 LEU A N 1
ATOM 1377 C CA . LEU A 1 203 ? -17.022 3.242 15.764 1.00 94.62 203 LEU A CA 1
ATOM 1378 C C . LEU A 1 203 ? -16.685 1.945 15.023 1.00 94.62 203 LEU A C 1
ATOM 1380 O O . LEU A 1 203 ? -16.013 1.961 13.992 1.00 94.62 203 LEU A O 1
ATOM 1384 N N . ILE A 1 204 ? -17.195 0.830 15.534 1.00 95.06 204 ILE A N 1
ATOM 1385 C CA . ILE A 1 204 ? -17.356 -0.400 14.760 1.00 95.06 204 ILE A CA 1
ATOM 1386 C C . ILE A 1 204 ? -18.819 -0.423 14.328 1.00 95.06 204 ILE A C 1
ATOM 1388 O O . ILE A 1 204 ? -19.696 -0.389 15.189 1.00 95.06 204 ILE A O 1
ATOM 1392 N N . ILE A 1 205 ? -19.076 -0.427 13.021 1.00 91.62 205 ILE A N 1
ATOM 1393 C CA . ILE A 1 205 ? -20.430 -0.476 12.463 1.00 91.62 205 ILE A CA 1
ATOM 1394 C C . ILE A 1 205 ? -20.745 -1.938 12.140 1.00 91.62 205 ILE A C 1
ATOM 1396 O O . ILE A 1 205 ? -20.136 -2.490 11.218 1.00 91.62 205 ILE A O 1
ATOM 1400 N N . PRO A 1 206 ? -21.657 -2.587 12.887 1.00 81.19 206 PRO A N 1
ATOM 1401 C CA . PRO A 1 206 ? -22.088 -3.940 12.574 1.00 81.19 206 PRO A CA 1
ATOM 1402 C C . PRO A 1 206 ? -22.753 -3.973 11.198 1.00 81.19 206 PRO A C 1
ATOM 1404 O O . PRO A 1 206 ? -23.507 -3.066 10.845 1.00 81.19 206 PRO A O 1
ATOM 1407 N N . PHE A 1 207 ? -22.493 -5.025 10.428 1.00 79.06 207 PHE A N 1
ATOM 1408 C CA . PHE A 1 207 ? -23.253 -5.287 9.214 1.00 79.06 207 PHE A CA 1
ATOM 1409 C C . PHE A 1 207 ? -24.612 -5.881 9.603 1.00 79.06 207 PHE A C 1
ATOM 1411 O O . PHE A 1 207 ? -24.661 -7.006 10.099 1.00 79.06 207 PHE A O 1
ATOM 1418 N N . ASP A 1 208 ? -25.694 -5.125 9.411 1.00 71.00 208 ASP A N 1
ATOM 1419 C CA . ASP A 1 208 ? -27.057 -5.634 9.571 1.00 71.00 208 ASP A CA 1
ATOM 1420 C C . ASP A 1 208 ? -27.551 -6.205 8.234 1.00 71.00 208 ASP A C 1
ATOM 1422 O O . ASP A 1 208 ? -27.500 -5.535 7.201 1.00 71.00 208 ASP A O 1
ATOM 1426 N N . THR A 1 209 ? -27.978 -7.467 8.243 1.00 61.75 209 THR A N 1
ATOM 1427 C CA . THR A 1 209 ? -28.560 -8.145 7.077 1.00 61.75 209 THR A CA 1
ATOM 1428 C C . THR A 1 209 ? -30.045 -7.836 6.887 1.00 61.75 209 THR A C 1
ATOM 1430 O O . THR A 1 209 ? -30.616 -8.235 5.873 1.00 61.75 209 THR A O 1
ATOM 1433 N N . GLU A 1 210 ? -30.700 -7.151 7.827 1.00 56.25 210 GLU A N 1
ATOM 1434 C CA . GLU A 1 210 ? -32.127 -6.842 7.728 1.00 56.25 210 GLU A CA 1
ATOM 1435 C C . GLU A 1 210 ? -32.376 -5.591 6.873 1.00 56.25 210 GLU A C 1
ATOM 1437 O O . GLU A 1 210 ? -32.540 -4.474 7.359 1.00 56.25 210 GLU A O 1
ATOM 1442 N N . GLY A 1 211 ? -32.408 -5.782 5.551 1.00 54.72 211 GLY A N 1
ATOM 1443 C CA . GLY A 1 211 ? -32.811 -4.720 4.625 1.00 54.72 211 GLY A CA 1
ATOM 1444 C C . GLY A 1 211 ? -32.650 -4.986 3.127 1.00 54.72 211 GLY A C 1
ATOM 1445 O O . GLY A 1 211 ? -32.825 -4.046 2.351 1.00 54.72 211 GLY A O 1
ATOM 1446 N N . SER A 1 212 ? -32.315 -6.210 2.702 1.00 43.69 212 SER A N 1
ATOM 1447 C CA . SER A 1 212 ? -32.223 -6.589 1.279 1.00 43.69 212 SER A CA 1
ATOM 1448 C C . SER A 1 212 ? -33.291 -7.590 0.872 1.00 43.69 212 SER A C 1
ATOM 1450 O O . SER A 1 212 ? -33.359 -8.636 1.558 1.00 43.69 212 SER A O 1
#

Nearest PDB structures (foldseek):
  7jvi-assembly2_B  TM=4.315E-01  e=8.732E-01  metagenome
  5awf-assembly1_A  TM=1.963E-01  e=8.351E+00  Escherichia coli K-12